Protein AF-A0A538RLX6-F1 (afdb_monomer)

Secondary structure (DSSP, 8-state):
--HHHHHHHHTTHHHHHHHHHHH-SSHHHHHHHHTPPPPSSHHHHHHHHHHHHHHHHHHHTTPPPP-------HHHHHHHHTTPPPPHHHHHHHHHHHHHHHHHHHHHHHTTTT-HHHHHHTGGGGGGGGGHHHHHHHHHHB-TTSPBPGGGSHHHHHHHHHHHHHHHHHHHHHHHHHS--

Mean predicted aligned error: 5.5 Å

pLDDT: mean 93.65, std 5.08, range [49.69, 98.31]

Sequence (181 aa):
MNLFEQTKQVLEWPRLLEVLAGHARSSMGAARCRVLELATSLHDSERRQQETTEMGQLQSSGEALPVLAFPDIRDPLDRAKKGAALEVRELRDCTMVLELLEECGRFVKRHQQDAPALASVAHPLQSVGELRSVKTALVTAIHPDGSIKESATPELQGLTHQAHALKQQMRHQVDQILHSR

Foldseek 3Di:
DDPQVVVCVVVVVQVVLQVVLVPQQEPVRSVVSNPDDDDPDPVVVVLVVLLVVLVVVVVVVPDDDQRRHADDLPVVVVCVVVVDDDALVSLLSVLRVLVSLVRLLVVCVVCCPSRVSNVVVNVVSVCSVVCVVVSVLSPQQADNVSDGDCVNDPVSVVVVVVVVVVVVVVVVVVVCVVVVD

Nearest PDB structures (foldseek):
  7vuf-assembly2_A  TM=7.640E-01  e=5.779E-05  Thermus thermophilus HB8
  7qv3-assembly1_w  TM=7.177E-01  e=2.999E-03  Bacillus subtilis subsp. subtilis str. 168
  7qv3-assembly1_v  TM=7.430E-01  e=3.350E-02  Bacillus subtilis subsp. subtilis str. 168

Radius of gyration: 25.12 Å; Cα contacts (8 Å, |Δi|>4): 138; chains: 1; bounding box: 50×44×86 Å

Structure (mmCIF, N/CA/C/O backbone):
data_AF-A0A538RLX6-F1
#
_entry.id   AF-A0A538RLX6-F1
#
loop_
_atom_site.group_PDB
_atom_site.id
_atom_site.type_symbol
_atom_site.label_atom_id
_atom_site.label_alt_id
_atom_site.label_comp_id
_atom_site.label_asym_id
_atom_site.label_entity_id
_atom_site.label_seq_id
_atom_site.pdbx_PDB_ins_code
_atom_site.Cartn_x
_atom_site.Cartn_y
_atom_site.Cartn_z
_atom_site.occupancy
_atom_site.B_iso_or_equiv
_atom_site.auth_seq_id
_atom_site.auth_comp_id
_atom_site.auth_asym_id
_atom_site.auth_atom_id
_atom_site.pdbx_PDB_model_num
ATOM 1 N N . MET A 1 1 ? 0.272 -2.025 -40.140 1.00 69.50 1 MET A N 1
ATOM 2 C CA . MET A 1 1 ? 0.880 -2.069 -38.794 1.00 69.50 1 MET A CA 1
ATOM 3 C C . MET A 1 1 ? 2.053 -1.106 -38.794 1.00 69.50 1 MET A C 1
ATOM 5 O O . MET A 1 1 ? 2.831 -1.175 -39.736 1.00 69.50 1 MET A O 1
ATOM 9 N N . ASN A 1 2 ? 2.130 -0.159 -37.856 1.00 91.31 2 ASN A N 1
ATOM 10 C CA . ASN A 1 2 ? 3.290 0.739 -37.777 1.00 91.31 2 ASN A CA 1
ATOM 11 C C . ASN A 1 2 ? 4.468 0.014 -37.086 1.00 91.31 2 ASN A C 1
ATOM 13 O O . ASN A 1 2 ? 4.278 -1.056 -36.503 1.00 91.31 2 ASN A O 1
ATOM 17 N N . LEU A 1 3 ? 5.675 0.586 -37.161 1.00 91.19 3 LEU A N 1
ATOM 18 C CA . LEU A 1 3 ? 6.881 -0.015 -36.576 1.00 91.19 3 LEU A CA 1
ATOM 19 C C . LEU A 1 3 ? 6.738 -0.255 -35.063 1.00 91.19 3 LEU A C 1
ATOM 21 O O . LEU A 1 3 ? 7.227 -1.250 -34.546 1.00 91.19 3 LEU A O 1
ATOM 25 N N . PHE A 1 4 ? 6.026 0.623 -34.358 1.00 91.50 4 PHE A N 1
ATOM 26 C CA . PHE A 1 4 ? 5.811 0.512 -32.917 1.00 91.50 4 PHE A CA 1
ATOM 27 C C . PHE A 1 4 ? 4.968 -0.718 -32.541 1.00 91.50 4 PHE A C 1
ATOM 29 O O . PHE A 1 4 ? 5.335 -1.469 -31.639 1.00 91.50 4 PHE A O 1
ATOM 36 N N . GLU A 1 5 ? 3.889 -0.980 -33.280 1.00 92.00 5 GLU A N 1
ATOM 37 C CA . GLU A 1 5 ? 3.063 -2.178 -33.105 1.00 92.00 5 GLU A CA 1
ATOM 38 C C . GLU A 1 5 ? 3.824 -3.461 -33.475 1.00 92.00 5 GLU A C 1
ATOM 40 O O . GLU A 1 5 ? 3.693 -4.475 -32.792 1.00 92.00 5 GLU A O 1
ATOM 45 N N . GLN A 1 6 ? 4.682 -3.416 -34.503 1.00 93.38 6 GLN A N 1
ATOM 46 C CA . GLN A 1 6 ? 5.580 -4.534 -34.825 1.00 93.38 6 GLN A CA 1
ATOM 47 C C . GLN A 1 6 ? 6.562 -4.811 -33.680 1.00 93.38 6 GLN A C 1
ATOM 49 O O . GLN A 1 6 ? 6.722 -5.961 -33.281 1.00 93.38 6 GLN A O 1
ATOM 54 N N . THR A 1 7 ? 7.169 -3.771 -33.103 1.00 93.62 7 THR A N 1
ATOM 55 C CA . THR A 1 7 ? 8.064 -3.902 -31.945 1.00 93.62 7 THR A CA 1
ATOM 56 C C . THR A 1 7 ? 7.344 -4.512 -30.743 1.00 93.62 7 THR A C 1
ATOM 58 O O . THR A 1 7 ? 7.865 -5.449 -30.142 1.00 93.62 7 THR A O 1
ATOM 61 N N . LYS A 1 8 ? 6.127 -4.051 -30.413 1.00 94.44 8 LYS A N 1
ATOM 62 C CA . LYS A 1 8 ? 5.316 -4.639 -29.331 1.00 94.44 8 LYS A CA 1
ATOM 63 C C . LYS A 1 8 ? 5.045 -6.128 -29.549 1.00 94.44 8 LYS A C 1
ATOM 65 O O . LYS A 1 8 ? 5.105 -6.895 -28.590 1.00 94.44 8 LYS A O 1
ATOM 70 N N . GLN A 1 9 ? 4.762 -6.537 -30.787 1.00 95.00 9 GLN A N 1
ATOM 71 C CA . GLN A 1 9 ? 4.553 -7.947 -31.121 1.00 95.00 9 GLN A CA 1
ATOM 72 C C . GLN A 1 9 ? 5.834 -8.772 -30.992 1.00 95.00 9 GLN A C 1
ATOM 74 O O . GLN A 1 9 ? 5.806 -9.823 -30.362 1.00 95.00 9 GLN A O 1
ATOM 79 N N . VAL A 1 10 ? 6.952 -8.294 -31.546 1.00 96.19 10 VAL A N 1
ATOM 80 C CA . VAL A 1 10 ? 8.243 -9.004 -31.507 1.00 96.19 10 VAL A CA 1
ATOM 81 C C . VAL A 1 10 ? 8.762 -9.161 -30.076 1.00 96.19 10 VAL A C 1
ATOM 83 O O . VAL A 1 10 ? 9.313 -10.204 -29.740 1.00 96.19 10 VAL A O 1
ATOM 86 N N . LEU A 1 11 ? 8.554 -8.159 -29.220 1.00 95.06 11 LEU A N 1
ATOM 87 C CA . LEU A 1 11 ? 8.895 -8.229 -27.795 1.00 95.06 11 LEU A CA 1
ATOM 88 C C . LEU A 1 11 ? 7.929 -9.097 -26.975 1.00 95.06 11 LEU A C 1
ATOM 90 O O . LEU A 1 11 ? 8.121 -9.224 -25.768 1.00 95.06 11 LEU A O 1
ATOM 94 N N . GLU A 1 12 ? 6.867 -9.630 -27.588 1.00 96.94 12 GLU A N 1
ATOM 95 C CA . GLU A 1 12 ? 5.745 -10.266 -26.893 1.00 96.94 12 GLU A CA 1
ATOM 96 C C . GLU A 1 12 ? 5.235 -9.401 -25.724 1.00 96.94 12 GLU A C 1
ATOM 98 O O . GLU A 1 12 ? 4.973 -9.900 -24.629 1.00 96.94 12 GLU A O 1
ATOM 103 N N . TRP A 1 13 ? 5.107 -8.084 -25.937 1.00 96.31 13 TRP A N 1
ATOM 104 C CA . TRP A 1 13 ? 4.889 -7.110 -24.861 1.00 96.31 13 TRP A CA 1
ATOM 105 C C . TRP A 1 13 ? 3.744 -7.493 -23.905 1.00 96.31 13 TRP A C 1
ATOM 107 O O . TRP A 1 13 ? 3.987 -7.520 -22.699 1.00 96.31 13 TRP A O 1
ATOM 117 N N . PRO A 1 14 ? 2.543 -7.900 -24.375 1.00 96.31 14 PRO A N 1
ATOM 118 C CA . PRO A 1 14 ? 1.473 -8.334 -23.472 1.00 96.31 14 PRO A CA 1
ATOM 119 C C . PRO A 1 14 ? 1.863 -9.519 -22.575 1.00 96.31 14 PRO A C 1
ATOM 121 O O . PRO A 1 14 ? 1.501 -9.552 -21.402 1.00 96.31 14 PRO A O 1
ATOM 124 N N . ARG A 1 15 ? 2.642 -10.477 -23.094 1.00 97.81 15 ARG A N 1
ATOM 125 C CA . ARG A 1 15 ? 3.116 -11.637 -22.326 1.00 97.81 15 ARG A CA 1
ATOM 126 C C . ARG A 1 15 ? 4.102 -11.212 -21.242 1.00 97.81 15 ARG A C 1
ATOM 128 O O . ARG A 1 15 ? 4.008 -11.696 -20.116 1.00 97.81 15 ARG A O 1
ATOM 135 N N . LEU A 1 16 ? 5.016 -10.293 -21.561 1.00 97.12 16 LEU A N 1
ATOM 136 C CA . LEU A 1 16 ? 5.944 -9.723 -20.585 1.00 97.12 16 LEU A CA 1
ATOM 137 C C . LEU A 1 16 ? 5.194 -9.020 -19.444 1.00 97.12 16 LEU A C 1
ATOM 139 O O . LEU A 1 16 ? 5.549 -9.200 -18.280 1.00 97.12 16 LEU A O 1
ATOM 143 N N . LEU A 1 17 ? 4.139 -8.260 -19.759 1.00 97.88 17 LEU A N 1
ATOM 144 C CA . LEU A 1 17 ? 3.333 -7.578 -18.744 1.00 97.88 17 LEU A CA 1
ATOM 145 C C . LEU A 1 17 ? 2.593 -8.552 -17.821 1.00 97.88 17 LEU A C 1
ATOM 147 O O . LEU A 1 17 ? 2.495 -8.277 -16.626 1.00 97.88 17 LEU A O 1
ATOM 151 N N . GLU A 1 18 ? 2.111 -9.689 -18.331 1.00 98.31 18 GLU A N 1
ATOM 152 C CA . GLU A 1 18 ? 1.506 -10.728 -17.486 1.00 98.31 18 GLU A CA 1
ATOM 153 C C . GLU A 1 18 ? 2.528 -11.375 -16.545 1.00 98.31 18 GLU A C 1
ATOM 155 O O . GLU A 1 18 ? 2.239 -11.562 -15.362 1.00 98.31 18 GLU A O 1
ATOM 160 N N . VAL A 1 19 ? 3.744 -11.654 -17.030 1.00 98.19 19 VAL A N 1
ATOM 161 C CA . VAL A 1 19 ? 4.837 -12.149 -16.174 1.00 98.19 19 VAL A CA 1
ATOM 162 C C . VAL A 1 19 ? 5.160 -11.123 -15.088 1.00 98.19 19 VAL A C 1
ATOM 164 O O . VAL A 1 19 ? 5.203 -11.468 -13.908 1.00 98.19 19 VAL A O 1
ATOM 167 N N . LEU A 1 20 ? 5.310 -9.849 -15.459 1.00 97.38 20 LEU A N 1
ATOM 168 C CA . LEU A 1 20 ? 5.567 -8.764 -14.514 1.00 97.38 20 LEU A CA 1
ATOM 169 C C . LEU A 1 20 ? 4.442 -8.630 -13.475 1.00 97.38 20 LEU A C 1
ATOM 171 O O . LEU A 1 20 ? 4.715 -8.502 -12.282 1.00 97.38 20 LEU A O 1
ATOM 175 N N . ALA A 1 21 ? 3.181 -8.705 -13.906 1.00 98.25 21 ALA A N 1
ATOM 176 C CA . ALA A 1 21 ? 2.024 -8.657 -13.019 1.00 98.25 21 ALA A CA 1
ATOM 177 C C . ALA A 1 21 ? 2.005 -9.823 -12.019 1.00 98.25 21 ALA A C 1
ATOM 179 O O . ALA A 1 21 ? 1.583 -9.632 -10.879 1.00 98.25 21 ALA A O 1
ATOM 180 N N . GLY A 1 22 ? 2.505 -11.001 -12.410 1.00 97.94 22 GLY A N 1
ATOM 181 C CA . GLY A 1 22 ? 2.676 -12.157 -11.525 1.00 97.94 22 GLY A CA 1
ATOM 182 C C . GLY A 1 22 ? 3.699 -11.948 -10.400 1.00 97.94 22 GLY A C 1
ATOM 183 O O . GLY A 1 22 ? 3.619 -12.618 -9.373 1.00 97.94 22 GLY A O 1
ATOM 184 N N . HIS A 1 23 ? 4.625 -10.997 -10.555 1.00 96.31 23 HIS A N 1
ATOM 185 C CA . HIS A 1 23 ? 5.600 -10.624 -9.523 1.00 96.31 23 HIS A CA 1
ATOM 186 C C . HIS A 1 23 ? 5.147 -9.453 -8.637 1.00 96.31 23 HIS A C 1
ATOM 188 O O . HIS A 1 23 ? 5.807 -9.142 -7.640 1.00 96.31 23 HIS A O 1
ATOM 194 N N . ALA A 1 24 ? 4.028 -8.799 -8.961 1.00 96.38 24 ALA A N 1
ATOM 195 C CA . ALA A 1 24 ? 3.495 -7.718 -8.144 1.00 96.38 24 ALA A CA 1
ATOM 196 C C . ALA A 1 24 ? 2.985 -8.234 -6.787 1.00 96.38 24 ALA A C 1
ATOM 198 O O . ALA A 1 24 ? 2.479 -9.346 -6.660 1.00 96.38 24 ALA A O 1
ATOM 199 N N . ARG A 1 25 ? 3.098 -7.398 -5.748 1.00 95.44 25 ARG A N 1
ATOM 200 C CA . ARG A 1 25 ? 2.741 -7.764 -4.363 1.00 95.44 25 ARG A CA 1
ATOM 201 C C . ARG A 1 25 ? 1.334 -7.338 -3.942 1.00 95.44 25 ARG A C 1
ATOM 203 O O . ARG A 1 25 ? 0.897 -7.712 -2.860 1.00 95.44 25 ARG A O 1
ATOM 210 N N . SER A 1 26 ? 0.614 -6.618 -4.798 1.00 95.62 26 SER A N 1
ATOM 211 C CA . SER A 1 26 ? -0.784 -6.235 -4.594 1.00 95.62 26 SER A CA 1
ATOM 212 C C . SER A 1 26 ? -1.589 -6.396 -5.882 1.00 95.62 26 SER A C 1
ATOM 214 O O . SER A 1 26 ? -1.040 -6.321 -6.985 1.00 95.62 26 SER A O 1
ATOM 216 N N . SER A 1 27 ? -2.905 -6.585 -5.753 1.00 95.38 27 SER A N 1
ATOM 217 C CA . SER A 1 27 ? -3.829 -6.638 -6.896 1.00 95.38 27 SER A CA 1
ATOM 218 C C . SER A 1 27 ? -3.779 -5.347 -7.719 1.00 95.38 27 SER A C 1
ATOM 220 O O . SER A 1 27 ? -3.754 -5.397 -8.949 1.00 95.38 27 SER A O 1
ATOM 222 N N . MET A 1 28 ? -3.676 -4.197 -7.044 1.00 95.75 28 MET A N 1
ATOM 223 C CA . MET A 1 28 ? -3.500 -2.891 -7.679 1.00 95.75 28 MET A CA 1
ATOM 224 C C . MET A 1 28 ? -2.183 -2.802 -8.460 1.00 95.75 28 MET A C 1
ATOM 226 O O . MET A 1 28 ? -2.178 -2.317 -9.591 1.00 95.75 28 MET A O 1
ATOM 230 N N . GLY A 1 29 ? -1.079 -3.302 -7.895 1.00 96.12 29 GLY A N 1
ATOM 231 C CA . GLY A 1 29 ? 0.211 -3.376 -8.583 1.00 96.12 29 GLY A CA 1
ATOM 232 C C . GLY A 1 29 ? 0.147 -4.273 -9.819 1.00 96.12 29 GLY A C 1
ATOM 233 O O . GLY A 1 29 ? 0.550 -3.853 -10.899 1.00 96.12 29 GLY A O 1
ATOM 234 N N . ALA A 1 30 ? -0.452 -5.460 -9.696 1.00 97.62 30 ALA A N 1
ATOM 235 C CA . ALA A 1 30 ? -0.624 -6.387 -10.814 1.00 97.62 30 ALA A CA 1
ATOM 236 C C . ALA A 1 30 ? -1.467 -5.769 -11.941 1.00 97.62 30 ALA A C 1
ATOM 238 O O . ALA A 1 30 ? -1.096 -5.838 -13.112 1.00 97.62 30 ALA A O 1
ATOM 239 N N . ALA A 1 31 ? -2.581 -5.114 -11.598 1.00 97.25 31 ALA A N 1
ATOM 240 C CA . ALA A 1 31 ? -3.405 -4.392 -12.564 1.00 97.25 31 ALA A CA 1
ATOM 241 C C . ALA A 1 31 ? -2.624 -3.258 -13.248 1.00 97.25 31 ALA A C 1
ATOM 243 O O . ALA A 1 31 ? -2.742 -3.084 -14.459 1.00 97.25 31 ALA A O 1
ATOM 244 N N . ARG A 1 32 ? -1.786 -2.524 -12.501 1.00 96.19 32 ARG A N 1
ATOM 245 C CA . ARG A 1 32 ? -0.931 -1.466 -13.054 1.00 96.19 32 ARG A CA 1
ATOM 246 C C . ARG A 1 32 ? 0.106 -2.016 -14.030 1.00 96.19 32 ARG A C 1
ATOM 248 O O . ARG A 1 32 ? 0.296 -1.404 -15.074 1.00 96.19 32 ARG A O 1
ATOM 255 N N . CYS A 1 33 ? 0.733 -3.153 -13.722 1.00 97.75 33 CYS A N 1
ATOM 256 C CA . CYS A 1 33 ? 1.698 -3.816 -14.603 1.00 97.75 33 CYS A CA 1
ATOM 257 C C . CYS A 1 33 ? 1.077 -4.201 -15.953 1.00 97.75 33 CYS A C 1
ATOM 259 O O . CYS A 1 33 ? 1.679 -3.937 -16.988 1.00 97.75 33 CYS A O 1
ATOM 261 N N . ARG A 1 34 ? -0.146 -4.751 -15.957 1.00 97.88 34 ARG A N 1
ATOM 262 C CA . ARG A 1 34 ? -0.837 -5.200 -17.183 1.00 97.88 34 ARG A CA 1
ATOM 263 C C . ARG A 1 34 ? -1.145 -4.095 -18.187 1.00 97.88 34 ARG A C 1
ATOM 265 O O . ARG A 1 34 ? -1.294 -4.375 -19.368 1.00 97.88 34 ARG A O 1
ATOM 272 N N . VAL A 1 35 ? -1.257 -2.855 -17.720 1.00 97.12 35 VAL A N 1
ATOM 273 C CA . VAL A 1 35 ? -1.608 -1.695 -18.555 1.00 97.12 35 VAL A CA 1
ATOM 274 C C . VAL A 1 35 ? -0.408 -0.789 -18.841 1.00 97.12 35 VAL A C 1
ATOM 276 O O . VAL A 1 35 ? -0.581 0.352 -19.265 1.00 97.12 35 VAL A O 1
ATOM 279 N N . LEU A 1 36 ? 0.818 -1.254 -18.573 1.00 95.56 36 LEU A N 1
ATOM 280 C CA . LEU A 1 36 ? 2.019 -0.498 -18.912 1.00 95.56 36 LEU A CA 1
ATOM 281 C C . LEU A 1 36 ? 2.214 -0.449 -20.428 1.00 95.56 36 LEU A C 1
ATOM 283 O O . LEU A 1 36 ? 2.365 -1.465 -21.101 1.00 95.56 36 LEU A O 1
ATOM 287 N N . GLU A 1 37 ? 2.303 0.760 -20.961 1.00 93.75 37 GLU A N 1
ATOM 288 C CA . GLU A 1 37 ? 2.643 0.970 -22.363 1.00 93.75 37 GLU A CA 1
ATOM 289 C C . GLU A 1 37 ? 4.156 0.943 -22.574 1.00 93.75 37 GLU A C 1
ATOM 291 O O . GLU A 1 37 ? 4.918 1.462 -21.747 1.00 93.75 37 GLU A O 1
ATOM 296 N N . LEU A 1 38 ? 4.586 0.385 -23.709 1.00 93.81 38 LEU A N 1
ATOM 297 C CA . LEU A 1 38 ? 5.963 0.514 -24.179 1.00 93.81 38 LEU A CA 1
ATOM 298 C C . LEU A 1 38 ? 6.307 2.009 -24.282 1.00 93.81 38 LEU A C 1
ATOM 300 O O . LEU A 1 38 ? 5.504 2.802 -24.772 1.00 93.81 38 LEU A O 1
ATOM 304 N N . ALA A 1 39 ? 7.475 2.409 -23.781 1.00 94.00 39 ALA A N 1
ATOM 305 C CA . ALA A 1 39 ? 7.881 3.809 -23.809 1.00 94.00 39 ALA A CA 1
ATOM 306 C C . ALA A 1 39 ? 7.998 4.318 -25.257 1.00 94.00 39 ALA A C 1
ATOM 308 O O . ALA A 1 39 ? 8.524 3.633 -26.133 1.00 94.00 39 ALA A O 1
ATOM 309 N N . THR A 1 40 ? 7.498 5.528 -25.507 1.00 92.50 40 THR A N 1
ATOM 310 C CA . THR A 1 40 ? 7.467 6.148 -26.843 1.00 92.50 40 THR A CA 1
ATOM 311 C C . THR A 1 40 ? 8.631 7.110 -27.080 1.00 92.50 40 THR A C 1
ATOM 313 O O . THR A 1 40 ? 8.738 7.691 -28.157 1.00 92.50 40 THR A O 1
ATOM 316 N N . SER A 1 41 ? 9.494 7.303 -26.081 1.00 95.06 41 SER A N 1
ATOM 317 C CA . SER A 1 41 ? 10.676 8.157 -26.152 1.00 95.06 41 SER A CA 1
ATOM 318 C C . SER A 1 41 ? 11.863 7.501 -25.442 1.00 95.06 41 SER A C 1
ATOM 320 O O . SER A 1 41 ? 11.693 6.689 -24.525 1.00 95.06 41 SER A O 1
ATOM 322 N N . LEU A 1 42 ? 13.078 7.864 -25.863 1.00 95.50 42 LEU A N 1
ATOM 323 C CA . LEU A 1 42 ? 14.304 7.444 -25.181 1.00 95.50 42 LEU A CA 1
ATOM 324 C C . LEU A 1 42 ? 14.309 7.942 -23.732 1.00 95.50 42 LEU A C 1
ATOM 326 O O . LEU A 1 42 ? 14.540 7.156 -22.823 1.00 95.50 42 LEU A O 1
ATOM 330 N N . HIS A 1 43 ? 13.932 9.205 -23.522 1.00 96.38 43 HIS A N 1
ATOM 331 C CA . HIS A 1 43 ? 13.874 9.818 -22.199 1.00 96.38 43 HIS A CA 1
ATOM 332 C C . HIS A 1 43 ? 12.958 9.054 -21.227 1.00 96.38 43 HIS A C 1
ATOM 334 O O . HIS A 1 43 ? 13.348 8.771 -20.096 1.00 96.38 43 HIS A O 1
ATOM 340 N N . ASP A 1 44 ? 11.757 8.651 -21.664 1.00 94.88 44 ASP A N 1
ATOM 341 C CA . ASP A 1 44 ? 10.861 7.832 -20.836 1.00 94.88 44 ASP A CA 1
ATOM 342 C C . ASP A 1 44 ? 11.439 6.447 -20.540 1.00 94.88 44 ASP A C 1
ATOM 344 O O . ASP A 1 44 ? 11.209 5.902 -19.459 1.00 94.88 44 ASP A O 1
ATOM 348 N N . SER A 1 45 ? 12.163 5.870 -21.502 1.00 95.25 45 SER A N 1
ATOM 349 C CA . SER A 1 45 ? 12.802 4.561 -21.349 1.00 95.25 45 SER A CA 1
ATOM 350 C C . SER A 1 45 ? 13.924 4.623 -20.314 1.00 95.25 45 SER A C 1
ATOM 352 O O . SER A 1 45 ? 13.931 3.825 -19.380 1.00 95.25 45 SER A O 1
ATOM 354 N N . GLU A 1 46 ? 14.816 5.607 -20.435 1.00 97.25 46 GLU A N 1
ATOM 355 C CA . GLU A 1 46 ? 15.922 5.854 -19.505 1.00 97.25 46 GLU A CA 1
ATOM 356 C C . GLU A 1 46 ? 15.406 6.146 -18.096 1.00 97.25 46 GLU A C 1
ATOM 358 O O . GLU A 1 46 ? 15.886 5.555 -17.132 1.00 97.25 46 GLU A O 1
ATOM 363 N N . ARG A 1 47 ? 14.365 6.979 -17.961 1.00 95.62 47 ARG A N 1
ATOM 364 C CA . ARG A 1 47 ? 13.759 7.278 -16.657 1.00 95.62 47 ARG A CA 1
ATOM 365 C C . ARG A 1 47 ? 13.212 6.019 -15.975 1.00 95.62 47 ARG A C 1
ATOM 367 O O . ARG A 1 47 ? 13.540 5.763 -14.820 1.00 95.62 47 ARG A O 1
ATOM 374 N N . ARG A 1 48 ? 12.413 5.205 -16.678 1.00 95.19 48 ARG A N 1
ATOM 375 C CA . ARG A 1 48 ? 11.857 3.952 -16.121 1.00 95.19 48 ARG A CA 1
ATOM 376 C C . ARG A 1 48 ? 12.950 2.925 -15.809 1.00 95.19 48 ARG A C 1
ATOM 378 O O . ARG A 1 48 ? 12.850 2.187 -14.826 1.00 95.19 48 ARG A O 1
ATOM 385 N N . GLN A 1 49 ? 13.993 2.866 -16.638 1.00 96.50 49 GLN A N 1
A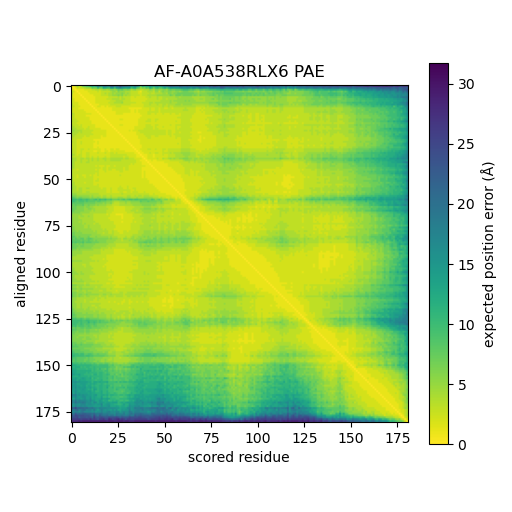TOM 386 C CA . GLN A 1 49 ? 15.157 2.017 -16.396 1.00 96.50 49 GLN A CA 1
ATOM 387 C C . GLN A 1 49 ? 15.908 2.461 -15.138 1.00 96.50 49 GLN A C 1
ATOM 389 O O . GLN A 1 49 ? 16.274 1.609 -14.330 1.00 96.50 49 GLN A O 1
ATOM 394 N N . GLN A 1 50 ? 16.094 3.767 -14.943 1.00 98.00 50 GLN A N 1
ATOM 395 C CA . GLN A 1 50 ? 16.746 4.325 -13.763 1.00 98.00 50 GLN A CA 1
ATOM 396 C C . GLN A 1 50 ? 15.949 4.017 -12.488 1.00 98.00 50 GLN A C 1
ATOM 398 O O . GLN A 1 50 ? 16.518 3.485 -11.541 1.00 98.00 50 GLN A O 1
ATOM 403 N N . GLU A 1 51 ? 14.628 4.229 -12.494 1.00 96.38 51 GLU A N 1
ATOM 404 C CA . GLU A 1 51 ? 13.730 3.860 -11.382 1.00 96.38 51 GLU A CA 1
ATOM 405 C C . GLU A 1 51 ? 13.868 2.373 -11.005 1.00 96.38 51 GLU A C 1
ATOM 407 O O . GLU A 1 51 ? 13.968 2.016 -9.830 1.00 96.38 51 GLU A O 1
ATOM 412 N N . THR A 1 52 ? 13.918 1.496 -12.012 1.00 95.81 52 THR A N 1
ATOM 413 C CA . THR A 1 52 ? 14.082 0.047 -11.815 1.00 95.81 52 THR A CA 1
ATOM 414 C C . THR A 1 52 ? 15.472 -0.299 -11.277 1.00 95.81 52 THR A C 1
ATOM 416 O O . THR A 1 52 ? 15.603 -1.141 -10.389 1.00 95.81 52 THR A O 1
ATOM 419 N N . THR A 1 53 ? 16.509 0.359 -11.797 1.00 97.62 53 THR A N 1
ATOM 420 C CA . THR A 1 53 ? 17.906 0.147 -11.398 1.00 97.62 53 THR A CA 1
ATOM 421 C C . THR A 1 53 ? 18.122 0.538 -9.941 1.00 97.62 53 THR A C 1
ATOM 423 O O . THR A 1 53 ? 18.674 -0.251 -9.177 1.00 97.62 53 THR A O 1
ATOM 426 N N . GLU A 1 54 ? 17.629 1.707 -9.535 1.00 97.12 54 GLU A N 1
ATOM 427 C CA . GLU A 1 54 ? 17.704 2.179 -8.150 1.00 97.12 54 GLU A CA 1
ATOM 428 C C . GLU A 1 54 ? 16.966 1.235 -7.196 1.00 97.12 54 GLU A C 1
ATOM 430 O O . GLU A 1 54 ? 17.515 0.830 -6.172 1.00 97.12 54 GLU A O 1
ATOM 435 N N . MET A 1 55 ? 15.753 0.795 -7.553 1.00 94.94 55 MET A N 1
ATOM 436 C CA . MET A 1 55 ? 15.016 -0.169 -6.732 1.00 94.94 55 MET A CA 1
ATOM 437 C C . MET A 1 55 ? 15.766 -1.507 -6.597 1.00 94.94 55 MET A C 1
ATOM 439 O O . MET A 1 55 ? 15.797 -2.094 -5.513 1.00 94.94 55 MET A O 1
ATOM 443 N N . GLY A 1 56 ? 16.408 -1.978 -7.671 1.00 95.12 56 GLY A N 1
ATOM 444 C CA . GLY A 1 56 ? 17.240 -3.184 -7.654 1.00 95.12 56 GLY A CA 1
ATOM 445 C C . GLY A 1 56 ? 18.488 -3.048 -6.775 1.00 95.12 56 GLY A C 1
ATOM 446 O O . GLY A 1 56 ? 18.849 -3.990 -6.065 1.00 95.12 56 GLY A O 1
ATOM 447 N N . GLN A 1 57 ? 19.121 -1.871 -6.762 1.00 95.25 57 GLN A N 1
ATOM 448 C CA . GLN A 1 57 ? 20.246 -1.565 -5.872 1.00 95.25 57 GLN A CA 1
ATOM 449 C C . GLN A 1 57 ? 19.810 -1.573 -4.404 1.00 95.25 57 GLN A C 1
ATOM 451 O O . GLN A 1 57 ? 20.440 -2.245 -3.586 1.00 95.25 57 GLN A O 1
ATOM 456 N N . LEU A 1 58 ? 18.690 -0.917 -4.079 1.00 94.12 58 LEU A N 1
ATOM 457 C CA . LEU A 1 58 ? 18.135 -0.923 -2.723 1.00 94.12 58 LEU A CA 1
ATOM 458 C C . LEU A 1 58 ? 17.767 -2.337 -2.267 1.00 94.12 58 LEU A C 1
ATOM 460 O O . LEU A 1 58 ? 18.087 -2.716 -1.144 1.00 94.12 58 LEU A O 1
ATOM 464 N N . GLN A 1 59 ? 17.169 -3.153 -3.137 1.00 92.50 59 GLN A N 1
ATOM 465 C CA . GLN A 1 59 ? 16.874 -4.553 -2.825 1.00 92.50 59 GLN A CA 1
ATOM 466 C C . GLN A 1 59 ? 18.149 -5.378 -2.576 1.00 92.50 59 GLN A C 1
ATOM 468 O O . GLN A 1 59 ? 18.165 -6.246 -1.705 1.00 92.50 59 GLN A O 1
ATOM 473 N N . SER A 1 60 ? 19.221 -5.098 -3.319 1.00 94.25 60 SER A N 1
ATOM 474 C CA . SER A 1 60 ? 20.504 -5.804 -3.199 1.00 94.25 60 SER A CA 1
ATOM 475 C C . SER A 1 60 ? 21.337 -5.355 -1.992 1.00 94.25 60 SER A C 1
ATOM 477 O O . SER A 1 60 ? 22.272 -6.054 -1.610 1.00 94.25 60 SER A O 1
ATOM 479 N N . SER A 1 61 ? 20.997 -4.221 -1.369 1.00 91.56 61 SER A N 1
ATOM 480 C CA . SER A 1 61 ? 21.686 -3.696 -0.178 1.00 91.56 61 SER A CA 1
ATOM 481 C C . SER A 1 61 ? 21.536 -4.582 1.069 1.00 91.56 61 SER A C 1
ATOM 483 O O . SER A 1 61 ? 22.302 -4.443 2.021 1.00 91.56 61 SER A O 1
ATOM 485 N N . GLY A 1 62 ? 20.549 -5.486 1.077 1.00 88.50 62 GLY A N 1
ATOM 486 C CA . GLY A 1 62 ? 20.200 -6.314 2.231 1.00 88.50 62 GLY A CA 1
ATOM 487 C C . GLY A 1 62 ? 19.299 -5.620 3.259 1.00 88.50 62 GLY A C 1
ATOM 488 O O . GLY A 1 62 ? 18.898 -6.259 4.233 1.00 88.50 62 GLY A O 1
ATOM 489 N N . GLU A 1 63 ? 18.942 -4.346 3.059 1.00 90.69 63 GLU A N 1
ATOM 490 C CA . GLU A 1 63 ? 17.940 -3.678 3.890 1.00 90.69 63 GLU A CA 1
ATOM 491 C C . GLU A 1 63 ? 16.545 -4.288 3.675 1.00 90.69 63 GLU A C 1
ATOM 493 O O . GLU A 1 63 ? 16.133 -4.600 2.556 1.00 90.69 63 GLU A O 1
ATOM 498 N N . ALA A 1 64 ? 15.790 -4.436 4.765 1.00 91.12 64 ALA A N 1
ATOM 499 C CA . ALA A 1 64 ? 14.409 -4.889 4.698 1.00 91.12 64 ALA A CA 1
ATOM 500 C C . ALA A 1 64 ? 13.527 -3.854 3.978 1.00 91.12 64 ALA A C 1
ATOM 502 O O . ALA A 1 64 ? 13.377 -2.717 4.427 1.00 91.12 64 ALA A O 1
ATOM 503 N N . LEU A 1 65 ? 12.913 -4.277 2.873 1.00 92.06 65 LEU A N 1
ATOM 504 C CA . LEU A 1 65 ? 11.925 -3.481 2.151 1.00 92.06 65 LEU A CA 1
ATOM 505 C C . LEU A 1 65 ? 10.567 -3.503 2.873 1.00 92.06 65 LEU A C 1
ATOM 507 O O . LEU A 1 65 ? 10.200 -4.547 3.426 1.00 92.06 65 LEU A O 1
ATOM 511 N N . PRO A 1 66 ? 9.778 -2.411 2.796 1.00 93.25 66 PRO A N 1
ATOM 512 C CA . PRO A 1 66 ? 8.389 -2.414 3.241 1.00 93.25 66 PRO A CA 1
ATOM 513 C C . PRO A 1 66 ? 7.594 -3.553 2.597 1.00 93.25 66 PRO A C 1
ATOM 515 O O . PRO A 1 66 ? 7.789 -3.886 1.422 1.00 93.25 66 PRO A O 1
ATOM 518 N N . VAL A 1 67 ? 6.658 -4.143 3.340 1.00 92.81 67 VAL A N 1
ATOM 519 C CA . VAL A 1 67 ? 5.802 -5.205 2.800 1.00 92.81 67 VAL A CA 1
ATOM 520 C C . VAL A 1 67 ? 4.764 -4.586 1.868 1.00 92.81 67 VAL A C 1
ATOM 522 O O . VAL A 1 67 ? 3.740 -4.075 2.296 1.00 92.81 67 VAL A O 1
ATOM 525 N N . LEU A 1 68 ? 5.000 -4.679 0.560 1.00 92.62 68 LEU A N 1
ATOM 526 C CA . LEU A 1 68 ? 4.161 -4.054 -0.474 1.00 92.62 68 LEU A CA 1
ATOM 527 C C . LEU A 1 68 ? 2.823 -4.777 -0.747 1.00 92.62 68 LEU A C 1
ATOM 529 O O . LEU A 1 68 ? 2.228 -4.598 -1.810 1.00 92.62 68 LEU A O 1
ATOM 533 N N . ALA A 1 69 ? 2.361 -5.617 0.180 1.00 93.88 69 ALA A N 1
ATOM 534 C CA . ALA A 1 69 ? 1.058 -6.266 0.100 1.00 93.88 69 ALA A CA 1
ATOM 535 C C . ALA A 1 69 ? 0.024 -5.436 0.861 1.00 93.88 69 ALA A C 1
ATOM 537 O O . ALA A 1 69 ? 0.184 -5.176 2.049 1.00 93.88 69 ALA A O 1
ATOM 538 N N . PHE A 1 70 ? -1.038 -5.027 0.172 1.00 95.56 70 PHE A N 1
ATOM 539 C CA . PHE A 1 70 ? -2.088 -4.187 0.738 1.00 95.56 70 PHE A CA 1
ATOM 540 C C . PHE A 1 70 ? -3.439 -4.457 0.059 1.00 95.56 70 PHE A C 1
ATOM 542 O O . PHE A 1 70 ? -3.458 -4.877 -1.106 1.00 95.56 70 PHE A O 1
ATOM 549 N N . PRO A 1 71 ? -4.560 -4.243 0.772 1.00 95.75 71 PRO A N 1
ATOM 550 C CA . PRO A 1 71 ? -5.898 -4.397 0.211 1.00 95.75 71 PRO A CA 1
ATOM 551 C C . PRO A 1 71 ? -6.207 -3.303 -0.820 1.00 95.75 71 PRO A C 1
ATOM 553 O O . PRO A 1 71 ? -5.759 -2.164 -0.695 1.00 95.75 71 PRO A O 1
ATOM 556 N N . ASP A 1 72 ? -7.005 -3.642 -1.833 1.00 96.19 72 ASP A N 1
ATOM 557 C CA . ASP A 1 72 ? -7.546 -2.647 -2.762 1.00 96.19 72 ASP A CA 1
ATOM 558 C C . ASP A 1 72 ? -8.745 -1.948 -2.116 1.00 96.19 72 ASP A C 1
ATOM 560 O O . ASP A 1 72 ? -9.797 -2.553 -1.920 1.00 96.19 72 ASP A O 1
ATOM 564 N N . ILE A 1 73 ? -8.567 -0.675 -1.772 1.00 96.38 73 ILE A N 1
ATOM 565 C CA . ILE A 1 73 ? -9.579 0.134 -1.082 1.00 96.38 73 ILE A CA 1
ATOM 566 C C . ILE A 1 73 ? -10.308 1.110 -2.017 1.00 96.38 73 ILE A C 1
ATOM 568 O O . ILE A 1 73 ? -11.059 1.958 -1.539 1.00 96.38 73 ILE A O 1
ATOM 572 N N . ARG A 1 74 ? -10.110 1.027 -3.342 1.00 96.19 74 ARG A N 1
ATOM 573 C CA . ARG A 1 74 ? -10.708 1.985 -4.293 1.00 96.19 74 ARG A CA 1
ATOM 574 C C . ARG A 1 74 ? -12.232 1.960 -4.266 1.00 96.19 74 ARG A C 1
ATOM 576 O O . ARG A 1 74 ? -12.841 3.015 -4.121 1.00 96.19 74 ARG A O 1
ATOM 583 N N . ASP A 1 75 ? -12.828 0.773 -4.329 1.00 96.06 75 ASP A N 1
ATOM 584 C CA . ASP A 1 75 ? -14.285 0.614 -4.309 1.00 96.06 75 ASP A CA 1
ATOM 585 C C . ASP A 1 75 ? -14.905 1.163 -3.007 1.00 96.06 75 ASP A C 1
ATOM 587 O O . ASP A 1 75 ? -15.811 1.999 -3.096 1.00 96.06 75 ASP A O 1
ATOM 591 N N . PRO A 1 76 ? -14.415 0.799 -1.799 1.00 96.38 76 PRO A N 1
ATOM 592 C CA . PRO A 1 76 ? -14.833 1.442 -0.556 1.00 96.38 76 PRO A CA 1
ATOM 593 C C . PRO A 1 76 ? -14.735 2.973 -0.604 1.00 96.38 76 PRO A C 1
ATOM 595 O O . PRO A 1 76 ? -15.713 3.663 -0.311 1.00 96.38 76 PRO A O 1
ATOM 598 N N . LEU A 1 77 ? -13.590 3.524 -1.023 1.00 96.31 77 LEU A N 1
ATOM 599 C CA . LEU A 1 77 ? -13.381 4.974 -1.072 1.00 96.31 77 LEU A CA 1
ATOM 600 C C . LEU A 1 77 ? -14.328 5.678 -2.056 1.00 96.31 77 LEU A C 1
ATOM 602 O O . LEU A 1 77 ? -14.845 6.752 -1.745 1.00 96.31 77 LEU A O 1
ATOM 606 N N . ASP A 1 78 ? -14.616 5.071 -3.207 1.00 97.44 78 ASP A N 1
ATOM 607 C CA . ASP A 1 78 ? -15.559 5.612 -4.188 1.00 97.44 78 ASP A CA 1
ATOM 608 C C . ASP A 1 78 ? -17.000 5.626 -3.667 1.00 97.44 78 ASP A C 1
ATOM 610 O O . ASP A 1 78 ? -17.759 6.559 -3.961 1.00 97.44 78 ASP A O 1
ATOM 614 N N . ARG A 1 79 ? -17.395 4.624 -2.871 1.00 97.19 79 ARG A N 1
ATOM 615 C CA . ARG A 1 79 ? -18.687 4.631 -2.165 1.00 97.19 79 ARG A CA 1
ATOM 616 C C . ARG A 1 79 ? -18.705 5.704 -1.077 1.00 97.19 79 ARG A C 1
ATOM 618 O O . ARG A 1 79 ? -19.665 6.472 -1.005 1.00 97.19 79 ARG A O 1
ATOM 625 N N . ALA A 1 80 ? -17.642 5.804 -0.279 1.00 96.81 80 ALA A N 1
ATOM 626 C CA . ALA A 1 80 ? -17.524 6.793 0.792 1.00 96.81 80 ALA A CA 1
ATOM 627 C C . ALA A 1 80 ? -17.594 8.231 0.267 1.00 96.81 80 ALA A C 1
ATOM 629 O O . ALA A 1 80 ? -18.296 9.071 0.828 1.00 96.81 80 ALA A O 1
ATOM 630 N N . LYS A 1 81 ? -16.965 8.503 -0.883 1.00 97.00 81 LYS A N 1
ATOM 631 C CA . LYS A 1 81 ? -17.054 9.792 -1.582 1.00 97.00 81 LYS A CA 1
ATOM 632 C C . LYS A 1 81 ? -18.494 10.183 -1.944 1.00 97.00 81 LYS A C 1
ATOM 634 O O . LYS A 1 81 ? -18.799 11.368 -2.038 1.00 97.00 81 LYS A O 1
ATOM 639 N N . LYS A 1 82 ? -19.382 9.203 -2.138 1.00 97.44 82 LYS A N 1
ATOM 640 C CA . LYS A 1 82 ? -20.816 9.397 -2.422 1.00 97.44 82 LYS A CA 1
ATOM 641 C C . LYS A 1 82 ? -21.676 9.434 -1.149 1.00 97.44 82 LYS A C 1
ATOM 643 O O . LYS A 1 82 ? -22.898 9.445 -1.251 1.00 97.44 82 LYS A O 1
ATOM 648 N N . GLY A 1 83 ? -21.055 9.451 0.033 1.00 96.38 83 GLY A N 1
ATOM 649 C CA . GLY A 1 83 ? -21.726 9.519 1.332 1.00 96.38 83 GLY A CA 1
ATOM 650 C C . GLY A 1 83 ? -22.065 8.163 1.955 1.00 96.38 83 GLY A C 1
ATOM 651 O O . GLY A 1 83 ? -22.741 8.132 2.980 1.00 96.38 83 GLY A O 1
ATOM 652 N N . ALA A 1 84 ? -21.621 7.043 1.372 1.00 96.75 84 ALA A N 1
ATOM 653 C CA . ALA A 1 84 ? -21.813 5.738 1.998 1.00 96.75 84 ALA A CA 1
ATOM 654 C C . ALA A 1 84 ? -20.917 5.584 3.237 1.00 96.75 84 ALA A C 1
ATOM 656 O O . ALA A 1 84 ? -19.750 5.976 3.225 1.00 96.75 84 ALA A O 1
ATOM 657 N N . ALA A 1 85 ? -21.441 4.959 4.291 1.00 95.50 85 ALA A N 1
ATOM 658 C CA . ALA A 1 85 ? -20.619 4.549 5.421 1.00 95.50 85 ALA A CA 1
ATOM 659 C C . ALA A 1 85 ? -19.727 3.359 5.030 1.00 95.50 85 ALA A C 1
ATOM 661 O O . ALA A 1 85 ? -20.157 2.460 4.300 1.00 95.50 85 ALA A O 1
ATOM 662 N N . LEU A 1 86 ? -18.496 3.364 5.539 1.00 96.44 86 LEU A N 1
ATOM 663 C CA . LEU A 1 86 ? -17.576 2.238 5.430 1.00 96.44 86 LEU A CA 1
ATOM 664 C C . LEU A 1 86 ? -17.806 1.259 6.579 1.00 96.44 86 LEU A C 1
ATOM 666 O O . LEU A 1 86 ? -17.982 1.662 7.730 1.00 96.44 86 LEU A O 1
ATOM 670 N N . GLU A 1 87 ? -17.769 -0.028 6.267 1.00 95.56 87 GLU A N 1
ATOM 671 C CA . GLU A 1 87 ? -17.771 -1.086 7.264 1.00 95.56 87 GLU A CA 1
ATOM 672 C C . GLU A 1 87 ? -16.441 -1.121 8.028 1.00 95.56 87 GLU A C 1
ATOM 674 O O . GLU A 1 87 ? -15.395 -0.687 7.543 1.00 95.56 87 GLU A O 1
ATOM 679 N N . VAL A 1 88 ? -16.448 -1.708 9.227 1.00 95.38 88 VAL A N 1
ATOM 680 C CA . VAL A 1 88 ? -15.261 -1.766 10.102 1.00 95.38 88 VAL A CA 1
ATOM 681 C C . VAL A 1 88 ? -14.069 -2.439 9.413 1.00 95.38 88 VAL A C 1
ATOM 683 O O . VAL A 1 88 ? -12.930 -2.007 9.576 1.00 95.38 88 VAL A O 1
ATOM 686 N N . ARG A 1 89 ? -14.320 -3.473 8.601 1.00 95.94 89 ARG A N 1
ATOM 687 C CA . ARG A 1 89 ? -13.267 -4.158 7.838 1.00 95.94 89 ARG A CA 1
ATOM 688 C C . ARG A 1 89 ? -12.669 -3.269 6.749 1.00 95.94 89 ARG A C 1
ATOM 690 O O . ARG A 1 89 ? -11.455 -3.264 6.597 1.00 95.94 89 ARG A O 1
ATOM 697 N N . GLU A 1 90 ? -13.489 -2.480 6.059 1.00 96.88 90 GLU A N 1
ATOM 698 C CA . GLU A 1 90 ? -13.017 -1.515 5.057 1.00 96.88 90 GLU A CA 1
ATOM 699 C C . GLU A 1 90 ? -12.201 -0.394 5.721 1.00 96.88 90 GLU A C 1
ATOM 701 O O . GLU A 1 90 ? -11.162 0.015 5.211 1.00 96.88 90 GLU A O 1
ATOM 706 N N . LEU A 1 91 ? -12.621 0.063 6.904 1.00 96.94 91 LEU A N 1
ATOM 707 C CA . LEU A 1 91 ? -11.876 1.040 7.701 1.00 96.94 91 LEU A CA 1
ATOM 708 C C . LEU A 1 91 ? -10.530 0.490 8.198 1.00 96.94 91 LEU A C 1
ATOM 710 O O . LEU A 1 91 ? -9.524 1.197 8.151 1.00 96.94 91 LEU A O 1
ATOM 714 N N . ARG A 1 92 ? -10.482 -0.775 8.633 1.00 96.81 92 ARG A N 1
ATOM 715 C CA . ARG A 1 92 ? -9.224 -1.473 8.947 1.00 96.81 92 ARG A CA 1
ATOM 716 C C . ARG A 1 92 ? -8.315 -1.538 7.717 1.00 96.81 92 ARG A C 1
ATOM 718 O O . ARG A 1 92 ? -7.123 -1.270 7.835 1.00 96.81 92 ARG A O 1
ATOM 725 N N . ASP A 1 93 ? -8.861 -1.861 6.550 1.00 96.94 93 ASP A N 1
ATOM 726 C CA . ASP A 1 93 ? -8.090 -1.941 5.305 1.00 96.94 93 ASP A CA 1
ATOM 727 C C . ASP A 1 93 ? -7.497 -0.577 4.921 1.00 96.94 93 ASP A C 1
ATOM 729 O O . ASP A 1 93 ? -6.327 -0.495 4.540 1.00 96.94 93 ASP A O 1
ATOM 733 N N . CYS A 1 94 ? -8.243 0.512 5.132 1.00 96.50 94 CYS A N 1
ATOM 734 C CA . CYS A 1 94 ? -7.717 1.873 5.020 1.00 96.50 94 CYS A CA 1
ATOM 735 C C . CYS A 1 94 ? -6.541 2.124 5.978 1.00 96.50 94 CYS A C 1
ATOM 737 O O . CYS A 1 94 ? -5.551 2.732 5.570 1.00 96.50 94 CYS A O 1
ATOM 739 N N . THR A 1 95 ? -6.604 1.642 7.224 1.00 95.94 95 THR A N 1
ATOM 740 C CA . THR A 1 95 ? -5.480 1.738 8.174 1.00 95.94 95 THR A CA 1
ATOM 741 C C . THR A 1 95 ? -4.233 1.042 7.641 1.00 95.94 95 THR A C 1
ATOM 743 O O . THR A 1 95 ? -3.168 1.655 7.632 1.00 95.94 95 THR A O 1
ATOM 746 N N . MET A 1 96 ? -4.365 -0.191 7.139 1.00 95.62 96 MET A N 1
ATOM 747 C CA . MET A 1 96 ? -3.238 -0.948 6.577 1.00 95.62 96 MET A CA 1
ATOM 748 C C . MET A 1 96 ? -2.573 -0.194 5.418 1.00 95.62 96 MET A C 1
ATOM 750 O O . MET A 1 96 ? -1.348 -0.116 5.338 1.00 95.62 96 MET A O 1
ATOM 754 N N . VAL A 1 97 ? -3.377 0.407 4.534 1.00 96.12 97 VAL A N 1
ATOM 755 C CA . VAL A 1 97 ? -2.867 1.219 3.421 1.00 96.12 97 VAL A CA 1
ATOM 756 C C . VAL A 1 97 ? -2.164 2.479 3.934 1.00 96.12 97 VAL A C 1
ATOM 758 O O . VAL A 1 97 ? -1.062 2.779 3.485 1.00 96.12 97 VAL A O 1
ATOM 761 N N . LEU A 1 98 ? -2.742 3.202 4.899 1.00 95.56 98 LEU A N 1
ATOM 762 C CA . LEU A 1 98 ? -2.128 4.405 5.480 1.00 95.56 98 LEU A CA 1
ATOM 763 C C . LEU A 1 98 ? -0.792 4.108 6.176 1.00 95.56 98 LEU A C 1
ATOM 765 O O . LEU A 1 98 ? 0.154 4.888 6.053 1.00 95.56 98 LEU A O 1
ATOM 769 N N . GLU A 1 99 ? -0.698 2.989 6.893 1.00 94.44 99 GLU A N 1
ATOM 770 C CA . GLU A 1 99 ? 0.543 2.538 7.528 1.00 94.44 99 GLU A CA 1
ATOM 771 C C . GLU A 1 99 ? 1.626 2.227 6.492 1.00 94.44 99 GLU A C 1
ATOM 773 O O . GLU A 1 99 ? 2.746 2.732 6.619 1.00 94.44 99 GLU A O 1
ATOM 778 N N . LEU A 1 100 ? 1.277 1.486 5.436 1.00 95.19 100 LEU A N 1
ATOM 779 C CA . LEU A 1 100 ? 2.199 1.176 4.346 1.00 95.19 100 LEU A CA 1
ATOM 780 C C . LEU A 1 100 ? 2.674 2.442 3.624 1.00 95.19 100 LEU A C 1
ATOM 782 O O . LEU A 1 100 ? 3.861 2.583 3.341 1.00 95.19 100 LEU A O 1
ATOM 786 N N . LEU A 1 101 ? 1.777 3.392 3.354 1.00 94.38 101 LEU A N 1
ATOM 787 C CA . LEU A 1 101 ? 2.134 4.657 2.712 1.00 94.38 101 LEU A CA 1
ATOM 788 C C . LEU A 1 101 ? 3.161 5.448 3.546 1.00 94.38 101 LEU A C 1
ATOM 790 O O . LEU A 1 101 ? 4.135 5.964 2.994 1.00 94.38 101 LEU A O 1
ATOM 794 N N . GLU A 1 102 ? 2.991 5.509 4.872 1.00 93.25 102 GLU A N 1
ATOM 795 C CA . GLU A 1 102 ? 3.975 6.131 5.769 1.00 93.25 102 GLU A CA 1
ATOM 796 C C . GLU A 1 102 ? 5.299 5.353 5.831 1.00 93.25 102 GLU A C 1
ATOM 798 O O . GLU A 1 102 ? 6.369 5.957 5.953 1.00 93.25 102 GLU A O 1
ATOM 803 N N . GLU A 1 103 ? 5.256 4.022 5.785 1.00 93.75 103 GLU A N 1
ATOM 804 C CA . GLU A 1 103 ? 6.450 3.178 5.751 1.00 93.75 103 GLU A CA 1
ATOM 805 C C . GLU A 1 103 ? 7.246 3.385 4.457 1.00 93.75 1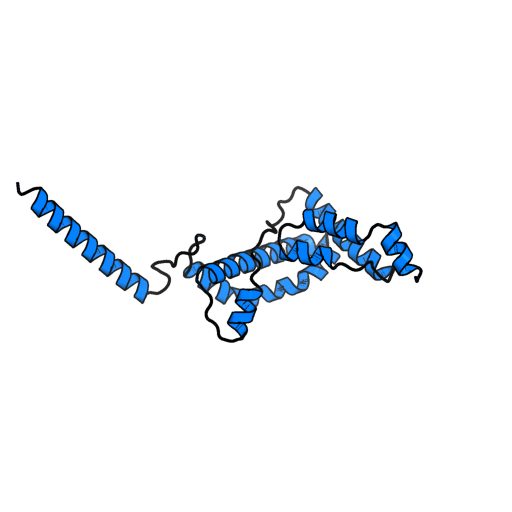03 GLU A C 1
ATOM 807 O O . GLU A 1 103 ? 8.431 3.719 4.521 1.00 93.75 103 GLU A O 1
ATOM 812 N N . CYS A 1 104 ? 6.590 3.298 3.297 1.00 94.56 104 CYS A N 1
ATOM 813 C CA . CYS A 1 104 ? 7.188 3.569 1.992 1.00 94.56 104 CYS A CA 1
ATOM 814 C C . CYS A 1 104 ? 7.735 4.998 1.902 1.00 94.56 104 CYS A C 1
ATOM 816 O O . CYS A 1 104 ? 8.866 5.194 1.461 1.00 94.56 104 CYS A O 1
ATOM 818 N N . GLY A 1 105 ? 6.980 5.996 2.372 1.00 93.50 105 GLY A N 1
ATOM 819 C CA . GLY A 1 105 ? 7.427 7.388 2.383 1.00 93.50 105 GLY A CA 1
ATOM 820 C C . GLY A 1 105 ? 8.691 7.595 3.224 1.00 93.50 105 GLY A C 1
ATOM 821 O O . GLY A 1 105 ? 9.619 8.279 2.792 1.00 93.50 105 GLY A O 1
ATOM 822 N N . ARG A 1 106 ? 8.776 6.966 4.407 1.00 92.56 106 ARG A N 1
ATOM 823 C CA . ARG A 1 106 ? 9.989 6.998 5.245 1.00 92.56 106 ARG A CA 1
ATOM 824 C C . ARG A 1 106 ? 11.157 6.264 4.598 1.00 92.56 106 ARG A C 1
ATOM 826 O O . ARG A 1 106 ? 12.270 6.783 4.635 1.00 92.56 106 ARG A O 1
ATOM 833 N N . PHE A 1 107 ? 10.905 5.086 4.030 1.00 94.31 107 PHE A N 1
ATOM 834 C CA . PHE A 1 107 ? 11.920 4.275 3.366 1.00 94.31 107 PHE A CA 1
ATOM 835 C C . PHE A 1 107 ? 12.574 5.054 2.224 1.00 94.31 107 PHE A C 1
ATOM 837 O O . PHE A 1 107 ? 13.784 5.257 2.226 1.00 94.31 107 PHE A O 1
ATOM 844 N N . VAL A 1 108 ? 11.771 5.589 1.304 1.00 92.75 108 VAL A N 1
ATOM 845 C CA . VAL A 1 108 ? 12.296 6.311 0.142 1.00 92.75 108 VAL A CA 1
ATOM 846 C C . VAL A 1 108 ? 12.953 7.635 0.541 1.00 92.75 108 VAL A C 1
ATOM 848 O O . VAL A 1 108 ? 14.001 7.982 0.007 1.00 92.75 108 VAL A O 1
ATOM 851 N N . LYS A 1 109 ? 12.409 8.357 1.531 1.00 93.12 109 LYS A N 1
ATOM 852 C CA . LYS A 1 109 ? 13.040 9.585 2.044 1.00 93.12 109 LYS A CA 1
ATOM 853 C C . LYS A 1 109 ? 14.441 9.329 2.607 1.00 93.12 109 LYS A C 1
ATOM 855 O O . LYS A 1 109 ? 15.321 10.168 2.442 1.00 93.12 109 LYS A O 1
ATOM 860 N N . ARG A 1 110 ? 14.651 8.190 3.273 1.00 94.00 110 ARG A N 1
ATOM 861 C CA . ARG A 1 110 ? 15.969 7.795 3.791 1.00 94.00 110 ARG A CA 1
ATOM 862 C C . ARG A 1 110 ? 16.983 7.592 2.665 1.00 94.00 110 ARG A C 1
ATOM 864 O O . ARG A 1 110 ? 18.129 7.987 2.818 1.00 94.00 110 ARG A O 1
ATOM 871 N N . HIS A 1 111 ? 16.521 7.044 1.545 1.00 95.00 111 HIS A N 1
ATOM 872 C CA . HIS A 1 111 ? 17.323 6.690 0.372 1.00 95.00 111 HIS A CA 1
ATOM 873 C C . HIS A 1 111 ? 17.334 7.762 -0.717 1.00 95.00 111 HIS A C 1
ATOM 875 O O . HIS A 1 111 ? 17.774 7.507 -1.828 1.00 95.00 111 HIS A O 1
ATOM 881 N N . GLN A 1 112 ? 16.865 8.979 -0.434 1.00 95.31 112 GLN A N 1
ATOM 882 C CA . GLN A 1 112 ? 16.685 10.010 -1.464 1.00 95.31 112 GLN A CA 1
ATOM 883 C C . GLN A 1 112 ? 17.984 10.436 -2.172 1.00 95.31 112 GLN A C 1
ATOM 885 O O . GLN A 1 112 ? 17.923 10.971 -3.275 1.00 95.31 112 GLN A O 1
ATOM 890 N N . GLN A 1 113 ? 19.142 10.259 -1.523 1.00 95.44 113 GLN A N 1
ATOM 891 C CA . GLN A 1 113 ? 20.450 10.579 -2.104 1.00 95.44 113 GLN A CA 1
ATOM 892 C C . GLN A 1 113 ? 20.959 9.452 -3.007 1.00 95.44 113 GLN A C 1
ATOM 894 O O . GLN A 1 113 ? 21.508 9.737 -4.067 1.00 95.44 113 GLN A O 1
ATOM 899 N N . ASP A 1 114 ? 20.735 8.200 -2.606 1.00 94.25 114 ASP A N 1
ATOM 900 C CA . ASP A 1 114 ? 21.194 7.009 -3.327 1.00 94.25 114 ASP A CA 1
ATOM 901 C C . ASP A 1 114 ? 20.231 6.603 -4.456 1.00 94.25 114 ASP A C 1
ATOM 903 O O . ASP A 1 114 ? 20.647 6.038 -5.463 1.00 94.25 114 ASP A O 1
ATOM 907 N N . ALA A 1 115 ? 18.942 6.924 -4.305 1.00 96.31 115 ALA A N 1
ATOM 908 C CA . ALA A 1 115 ? 17.857 6.587 -5.223 1.00 96.31 115 ALA A CA 1
ATOM 909 C C . ALA A 1 115 ? 16.970 7.815 -5.549 1.00 96.31 115 ALA A C 1
ATOM 911 O O . ALA A 1 115 ? 15.792 7.873 -5.162 1.00 96.31 115 ALA A O 1
ATOM 912 N N . PRO A 1 116 ? 17.521 8.848 -6.217 1.00 96.31 116 PRO A N 1
ATOM 913 C CA . PRO A 1 116 ? 16.808 10.095 -6.486 1.00 96.31 116 PRO A CA 1
ATOM 914 C C . PRO A 1 116 ? 15.638 9.944 -7.473 1.00 96.31 116 PRO A C 1
ATOM 916 O O . PRO A 1 116 ? 14.628 10.640 -7.315 1.00 96.31 116 PRO A O 1
ATOM 919 N N . ALA A 1 117 ? 15.719 9.054 -8.471 1.00 95.94 117 ALA A N 1
ATOM 920 C CA . ALA A 1 117 ? 14.609 8.830 -9.401 1.00 95.94 117 ALA A CA 1
ATOM 921 C C . ALA A 1 117 ? 13.426 8.157 -8.689 1.00 95.94 117 ALA A C 1
ATOM 923 O O . ALA A 1 117 ? 12.282 8.597 -8.827 1.00 95.94 117 ALA A O 1
ATOM 924 N N . LEU A 1 118 ? 13.697 7.162 -7.842 1.00 93.50 118 LEU A N 1
ATOM 925 C CA . LEU A 1 118 ? 12.688 6.517 -7.007 1.00 93.50 118 LEU A CA 1
ATOM 926 C C . LEU A 1 118 ? 12.063 7.510 -6.015 1.00 93.50 118 LEU A C 1
ATOM 928 O O . LEU A 1 118 ? 10.843 7.515 -5.826 1.00 93.50 118 LEU A O 1
ATOM 932 N N . ALA A 1 119 ? 12.872 8.396 -5.426 1.00 94.62 119 ALA A N 1
ATOM 933 C CA . ALA A 1 119 ? 12.388 9.467 -4.557 1.00 94.62 119 ALA A CA 1
ATOM 934 C C . ALA A 1 119 ? 11.461 10.454 -5.267 1.00 94.62 119 ALA A C 1
ATOM 936 O O . ALA A 1 119 ? 10.469 10.888 -4.676 1.00 94.62 119 ALA A O 1
ATOM 937 N N . SER A 1 120 ? 11.727 10.753 -6.538 1.00 94.56 120 SER A N 1
ATOM 938 C CA . SER A 1 120 ? 10.837 11.569 -7.362 1.00 94.56 120 SER A CA 1
ATOM 939 C C . SER A 1 120 ? 9.471 10.899 -7.558 1.00 94.56 120 SER A C 1
ATOM 941 O O . SER A 1 120 ? 8.439 11.526 -7.313 1.00 94.56 120 SER A O 1
ATOM 943 N N . VAL A 1 121 ? 9.443 9.604 -7.898 1.00 92.56 121 VAL A N 1
ATOM 944 C CA . VAL A 1 121 ? 8.191 8.840 -8.068 1.00 92.56 121 VAL A CA 1
ATOM 945 C C . VAL A 1 121 ? 7.394 8.752 -6.765 1.00 92.56 121 VAL A C 1
ATOM 947 O O . VAL A 1 121 ? 6.165 8.817 -6.777 1.00 92.56 121 VAL A O 1
ATOM 950 N N . ALA A 1 122 ? 8.083 8.632 -5.631 1.00 92.00 122 ALA A N 1
ATOM 951 C CA . ALA A 1 122 ? 7.469 8.544 -4.311 1.00 92.00 122 ALA A CA 1
ATOM 952 C C . ALA A 1 122 ? 7.047 9.902 -3.726 1.00 92.00 122 ALA A C 1
ATOM 954 O O . ALA A 1 122 ? 6.466 9.934 -2.641 1.00 92.00 122 ALA A O 1
ATOM 955 N N . HIS A 1 123 ? 7.306 11.022 -4.408 1.00 90.81 123 HIS A N 1
ATOM 956 C CA . HIS A 1 123 ? 6.994 12.358 -3.896 1.00 90.81 123 HIS A CA 1
ATOM 957 C C . HIS A 1 123 ? 5.533 12.532 -3.427 1.00 90.81 123 HIS A C 1
ATOM 959 O O . HIS A 1 123 ? 5.339 13.072 -2.336 1.00 90.81 123 HIS A O 1
ATOM 965 N N . PRO A 1 124 ? 4.501 12.004 -4.126 1.00 91.25 124 PRO A N 1
ATOM 966 C CA . PRO A 1 124 ? 3.114 12.094 -3.660 1.00 91.25 124 PRO A CA 1
ATOM 967 C C . PRO A 1 124 ? 2.859 11.444 -2.289 1.00 91.25 124 PRO A C 1
ATOM 969 O O . PRO A 1 124 ? 1.912 11.816 -1.600 1.00 91.25 124 PRO A O 1
ATOM 972 N N . LEU A 1 125 ? 3.708 10.503 -1.852 1.00 90.56 125 LEU A N 1
ATOM 973 C CA . LEU A 1 125 ? 3.597 9.882 -0.527 1.00 90.56 125 LEU A CA 1
ATOM 974 C C . LEU A 1 125 ? 3.874 10.874 0.611 1.00 90.56 125 LEU A C 1
ATOM 976 O O . LEU A 1 125 ? 3.500 10.619 1.753 1.00 90.56 125 LEU A O 1
ATOM 980 N N . GLN A 1 126 ? 4.504 12.017 0.332 1.00 82.38 126 GLN A N 1
ATOM 981 C CA . GLN A 1 126 ? 4.785 13.034 1.347 1.00 82.38 126 GLN A CA 1
ATOM 982 C C . GLN A 1 126 ? 3.502 13.699 1.873 1.00 82.38 126 GLN A C 1
ATOM 984 O O . GLN A 1 126 ? 3.440 14.048 3.053 1.00 82.38 126 GLN A O 1
ATOM 989 N N . SER A 1 127 ? 2.452 13.784 1.050 1.00 86.06 127 SER A N 1
ATOM 990 C CA . SER A 1 127 ? 1.143 14.333 1.435 1.00 86.06 127 SER A CA 1
ATOM 991 C C . SER A 1 127 ? 0.374 13.446 2.422 1.00 86.06 127 SER A C 1
ATOM 993 O O . SER A 1 127 ? -0.557 13.905 3.076 1.00 86.06 127 SER A O 1
ATOM 995 N N . VAL A 1 128 ? 0.786 12.187 2.612 1.00 87.50 128 VAL A N 1
ATOM 996 C CA . VAL A 1 128 ? 0.150 11.243 3.554 1.00 87.50 128 VAL A CA 1
ATOM 997 C C . VAL A 1 128 ? 0.219 11.748 5.000 1.00 87.50 128 VAL A C 1
ATOM 999 O O . VAL A 1 128 ? -0.622 11.390 5.822 1.00 87.50 128 VAL A O 1
ATOM 1002 N N . GLY A 1 129 ? 1.171 12.637 5.314 1.00 84.69 129 GLY A N 1
ATOM 1003 C CA . GLY A 1 129 ? 1.262 13.285 6.623 1.00 84.69 129 GLY A CA 1
ATOM 1004 C C . GLY A 1 129 ? -0.017 14.019 7.047 1.00 84.69 129 GLY A C 1
ATOM 1005 O O . GLY A 1 129 ? -0.318 14.053 8.240 1.00 84.69 129 GLY A O 1
ATOM 1006 N N . GLU A 1 130 ? -0.799 14.529 6.095 1.00 90.56 130 GLU A N 1
ATOM 1007 C CA . GLU A 1 130 ? -2.081 15.207 6.343 1.00 90.56 130 GLU A CA 1
ATOM 1008 C C . GLU A 1 130 ? -3.164 14.242 6.857 1.00 90.56 130 GLU A C 1
ATOM 1010 O O . GLU A 1 130 ? -4.079 14.642 7.573 1.00 90.56 130 GLU A O 1
ATOM 1015 N N . LEU A 1 131 ? -3.025 12.945 6.565 1.00 92.88 131 LEU A N 1
ATOM 1016 C CA . LEU A 1 131 ? -3.966 11.890 6.952 1.00 92.88 131 LEU A CA 1
ATOM 1017 C C . LEU A 1 131 ? -3.616 11.238 8.301 1.00 92.88 131 LEU A C 1
ATOM 1019 O O . LEU A 1 131 ? -4.282 10.294 8.732 1.00 92.88 131 LEU A O 1
ATOM 1023 N N . ARG A 1 132 ? -2.588 11.733 9.007 1.00 91.88 132 ARG A N 1
ATOM 1024 C CA . ARG A 1 132 ? -2.118 11.151 10.277 1.00 91.88 132 ARG A CA 1
ATOM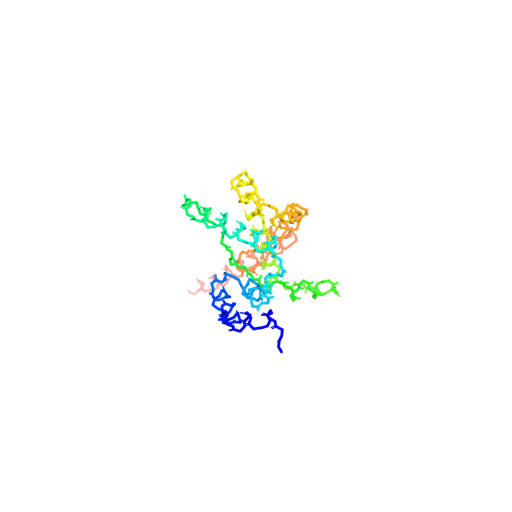 1025 C C . ARG A 1 132 ? -3.190 11.161 11.370 1.00 91.88 132 ARG A C 1
ATOM 1027 O O . ARG A 1 132 ? -3.242 10.230 12.176 1.00 91.88 132 ARG A O 1
ATOM 1034 N N . SER A 1 133 ? -4.044 12.184 11.402 1.00 94.81 133 SER A N 1
ATOM 1035 C CA . SER A 1 133 ? -5.170 12.267 12.343 1.00 94.81 133 SER A CA 1
ATOM 1036 C C . SER A 1 133 ? -6.195 11.162 12.082 1.00 94.81 133 SER A C 1
ATOM 1038 O O . SER A 1 133 ? -6.588 10.466 13.015 1.00 94.81 133 SER A O 1
ATOM 1040 N N . VAL A 1 134 ? -6.545 10.932 10.812 1.00 94.56 134 VAL A N 1
ATOM 1041 C CA . VAL A 1 134 ? -7.451 9.857 10.382 1.00 94.56 134 VAL A CA 1
ATOM 1042 C C . VAL A 1 134 ? -6.863 8.501 10.752 1.00 94.56 134 VAL A C 1
ATOM 1044 O O . VAL A 1 134 ? -7.523 7.713 11.422 1.00 94.56 134 VAL A O 1
ATOM 1047 N N . LYS A 1 135 ? -5.592 8.252 10.412 1.00 95.38 135 LYS A N 1
ATOM 1048 C CA . LYS A 1 135 ? -4.903 7.009 10.784 1.00 95.38 135 LYS A CA 1
ATOM 1049 C C . LYS A 1 135 ? -4.943 6.774 12.298 1.00 95.38 135 LYS A C 1
ATOM 1051 O O . LYS A 1 135 ? -5.292 5.688 12.744 1.00 95.38 135 LYS A O 1
ATOM 1056 N N . THR A 1 136 ? -4.620 7.796 13.091 1.00 95.31 136 THR A N 1
ATOM 1057 C CA . THR A 1 136 ? -4.639 7.713 14.563 1.00 95.31 136 THR A CA 1
ATOM 1058 C C . THR A 1 136 ? -6.033 7.389 15.096 1.00 95.31 136 THR A C 1
ATOM 1060 O O . THR A 1 136 ? -6.158 6.552 15.992 1.00 95.31 136 THR A O 1
ATOM 1063 N N . ALA A 1 137 ? -7.078 7.997 14.531 1.00 94.94 137 ALA A N 1
ATOM 1064 C CA . ALA A 1 137 ? -8.459 7.712 14.907 1.00 94.94 137 ALA A CA 1
ATOM 1065 C C . ALA A 1 137 ? -8.826 6.249 14.612 1.00 94.94 137 ALA A C 1
ATOM 1067 O O . ALA A 1 137 ? -9.342 5.554 15.487 1.00 94.94 137 ALA A O 1
ATOM 1068 N N . LEU A 1 138 ? -8.480 5.750 13.422 1.00 95.94 138 LEU A N 1
ATOM 1069 C CA . LEU A 1 138 ? -8.751 4.366 13.031 1.00 95.94 138 LEU A CA 1
ATOM 1070 C C . LEU A 1 138 ? -7.992 3.358 13.902 1.00 95.94 138 LEU A C 1
ATOM 1072 O O . LEU A 1 138 ? -8.594 2.412 14.403 1.00 95.94 138 LEU A O 1
ATOM 1076 N N . VAL A 1 139 ? -6.699 3.586 14.154 1.00 95.06 139 VAL A N 1
ATOM 1077 C CA . VAL A 1 139 ? -5.878 2.723 15.022 1.00 95.06 139 VAL A CA 1
ATOM 1078 C C . VAL A 1 139 ? -6.394 2.728 16.460 1.00 95.06 139 VAL A C 1
ATOM 1080 O O . VAL A 1 139 ? -6.363 1.696 17.127 1.00 95.06 139 VAL A O 1
ATOM 1083 N N . THR A 1 140 ? -6.882 3.862 16.963 1.00 94.31 140 THR A N 1
ATOM 1084 C CA . THR A 1 140 ? -7.443 3.952 18.322 1.00 94.31 140 THR A CA 1
ATOM 1085 C C . THR A 1 140 ? -8.780 3.221 18.440 1.00 94.31 140 THR A C 1
ATOM 1087 O O . THR A 1 140 ? -9.061 2.646 19.490 1.00 94.31 140 THR A O 1
ATOM 1090 N N . ALA A 1 141 ? -9.577 3.189 17.370 1.00 95.38 141 ALA A N 1
ATOM 1091 C CA . ALA A 1 141 ? -10.922 2.623 17.385 1.00 95.38 141 ALA A CA 1
ATOM 1092 C C . ALA A 1 141 ? -11.005 1.149 16.948 1.00 95.38 141 ALA A C 1
ATOM 1094 O O . ALA A 1 141 ? -11.923 0.448 17.368 1.00 95.38 141 ALA A O 1
ATOM 1095 N N . ILE A 1 142 ? -10.081 0.662 16.117 1.00 96.19 142 ILE A N 1
ATOM 1096 C CA . ILE A 1 142 ? -10.208 -0.632 15.431 1.00 96.19 142 ILE A CA 1
ATOM 1097 C C . ILE A 1 142 ? -8.987 -1.513 15.727 1.00 96.19 142 ILE A C 1
ATOM 1099 O O . ILE A 1 142 ? -7.840 -1.061 15.716 1.00 96.19 142 ILE A O 1
ATOM 1103 N N . HIS A 1 143 ? -9.226 -2.786 16.034 1.00 94.44 143 HIS A N 1
ATOM 1104 C CA . HIS A 1 143 ? -8.186 -3.803 16.162 1.00 94.44 143 HIS A CA 1
ATOM 1105 C C . HIS A 1 143 ? -7.711 -4.303 14.786 1.00 94.44 143 HIS A C 1
ATOM 1107 O O . HIS A 1 143 ? -8.474 -4.275 13.819 1.00 94.44 143 HIS A O 1
ATOM 1113 N N . PRO A 1 144 ? -6.483 -4.848 14.680 1.00 91.12 144 PRO A N 1
ATOM 1114 C CA . PRO A 1 144 ? -5.985 -5.424 13.427 1.00 91.12 144 PRO A CA 1
ATOM 1115 C C . PRO A 1 144 ? -6.855 -6.552 12.847 1.00 91.12 144 PRO A C 1
ATOM 1117 O O . PRO A 1 144 ? -6.833 -6.784 11.643 1.00 91.12 144 PRO A O 1
ATOM 1120 N N . ASP A 1 145 ? -7.648 -7.245 13.668 1.00 92.44 145 ASP A N 1
ATOM 1121 C CA . ASP A 1 145 ? -8.585 -8.281 13.212 1.00 92.44 145 ASP A CA 1
ATOM 1122 C C . ASP A 1 145 ? -9.887 -7.714 12.603 1.00 92.44 145 ASP A C 1
ATOM 1124 O O . ASP A 1 145 ? -10.657 -8.448 11.979 1.00 92.44 145 ASP A O 1
ATOM 1128 N N . GLY A 1 146 ? -10.112 -6.400 12.709 1.00 91.56 146 GLY A N 1
ATOM 1129 C CA . GLY A 1 146 ? -11.318 -5.717 12.241 1.00 91.56 146 GLY A CA 1
ATOM 1130 C C . GLY A 1 146 ? -12.450 -5.667 13.269 1.00 91.56 146 GLY A C 1
ATOM 1131 O O . GLY A 1 146 ? -13.582 -5.372 12.891 1.00 91.56 146 GLY A O 1
ATOM 1132 N N . SER A 1 147 ? -12.178 -5.957 14.544 1.00 93.56 147 SER A N 1
ATOM 1133 C CA . SER A 1 147 ? -13.108 -5.698 15.647 1.00 93.56 147 SER A CA 1
ATOM 1134 C C . SER A 1 147 ? -12.975 -4.263 16.175 1.00 93.56 147 SER A C 1
ATOM 1136 O O . SER A 1 147 ? -11.913 -3.642 16.094 1.00 93.56 147 SER A O 1
ATOM 1138 N N . ILE A 1 148 ? -14.067 -3.706 16.704 1.00 94.12 148 ILE A N 1
ATOM 1139 C CA . ILE A 1 148 ? -14.053 -2.387 17.350 1.00 94.12 148 ILE A CA 1
ATOM 1140 C C . ILE A 1 148 ? -13.506 -2.549 18.770 1.00 94.12 148 ILE A C 1
ATOM 1142 O O . ILE A 1 148 ? -13.944 -3.426 19.513 1.00 94.12 148 ILE A O 1
ATOM 1146 N N . LYS A 1 149 ? -12.565 -1.685 19.154 1.00 92.88 149 LYS A N 1
ATOM 1147 C CA . LYS A 1 149 ? -12.028 -1.610 20.516 1.00 92.88 149 LYS A CA 1
ATOM 1148 C C . LYS A 1 149 ? -13.106 -1.132 21.482 1.00 92.88 149 LYS A C 1
ATOM 1150 O O . LYS A 1 149 ? -13.807 -0.169 21.190 1.00 92.88 149 LYS A O 1
ATOM 1155 N N . GLU A 1 150 ? -13.172 -1.710 22.680 1.00 91.19 150 GLU A N 1
ATOM 1156 C CA . GLU A 1 150 ? -14.070 -1.212 23.738 1.00 91.19 150 GLU A CA 1
ATOM 1157 C C . GLU A 1 150 ? -13.777 0.263 24.068 1.00 91.19 150 GLU A C 1
ATOM 1159 O O . GLU A 1 150 ? -14.685 1.045 24.323 1.00 91.19 150 GLU A O 1
ATOM 1164 N N . SER A 1 151 ? -12.505 0.662 23.968 1.00 89.12 151 SER A N 1
ATOM 1165 C CA . SER A 1 151 ? -12.026 2.034 24.157 1.00 89.12 151 SER A CA 1
ATOM 1166 C C . SER A 1 151 ? -12.201 2.943 22.934 1.00 89.12 151 SER A C 1
ATOM 1168 O O . SER A 1 151 ? -11.626 4.029 22.916 1.00 89.12 151 SER A O 1
ATOM 1170 N N . ALA A 1 152 ? -12.913 2.516 21.884 1.00 89.75 152 ALA A N 1
ATOM 1171 C CA . ALA A 1 152 ? -13.092 3.334 20.682 1.00 89.75 152 ALA A CA 1
ATOM 1172 C C . ALA A 1 152 ? -13.806 4.657 20.992 1.00 89.75 152 ALA A C 1
ATOM 1174 O O . ALA A 1 152 ? -13.509 5.677 20.374 1.00 89.75 152 ALA A O 1
ATOM 1175 N N . THR A 1 153 ? -14.720 4.640 21.967 1.00 89.69 153 THR A N 1
ATOM 1176 C CA . THR A 1 153 ? -15.342 5.835 22.545 1.00 89.69 153 THR A CA 1
ATOM 1177 C C . THR A 1 153 ? -15.511 5.661 24.058 1.00 89.69 153 THR A C 1
ATOM 1179 O O . THR A 1 153 ? -15.672 4.524 24.518 1.00 89.69 153 THR A O 1
ATOM 1182 N N . PRO A 1 154 ? -15.502 6.751 24.849 1.00 89.12 154 PRO A N 1
ATOM 1183 C CA . PRO A 1 154 ? -15.786 6.687 26.284 1.00 89.12 154 PRO A CA 1
ATOM 1184 C C . PRO A 1 154 ? -17.150 6.055 26.598 1.00 89.12 154 PRO A C 1
ATOM 1186 O O . PRO A 1 154 ? -17.286 5.293 27.556 1.00 89.12 154 PRO A O 1
ATOM 1189 N N . GLU A 1 155 ? -18.158 6.333 25.772 1.00 91.19 155 GLU A N 1
ATOM 1190 C CA . GLU A 1 155 ? -19.512 5.807 25.917 1.00 91.19 155 GLU A CA 1
ATOM 1191 C C . GLU A 1 155 ? -19.548 4.293 25.690 1.00 91.19 155 GLU A C 1
ATOM 1193 O O . GLU A 1 155 ? -20.115 3.561 26.504 1.00 91.19 155 GLU A O 1
ATOM 1198 N N . LEU A 1 156 ? -18.902 3.804 24.622 1.00 90.12 156 LEU A N 1
ATOM 1199 C CA . LEU A 1 156 ? -18.796 2.368 24.354 1.00 90.12 156 LEU A CA 1
ATOM 1200 C C . LEU A 1 156 ? -18.049 1.650 25.478 1.00 90.12 156 LEU A C 1
ATOM 1202 O O . LEU A 1 156 ? -18.478 0.578 25.910 1.00 90.12 156 LEU A O 1
ATOM 1206 N N . GLN A 1 157 ? -16.976 2.254 25.987 1.00 90.31 157 GLN A N 1
ATOM 1207 C CA . G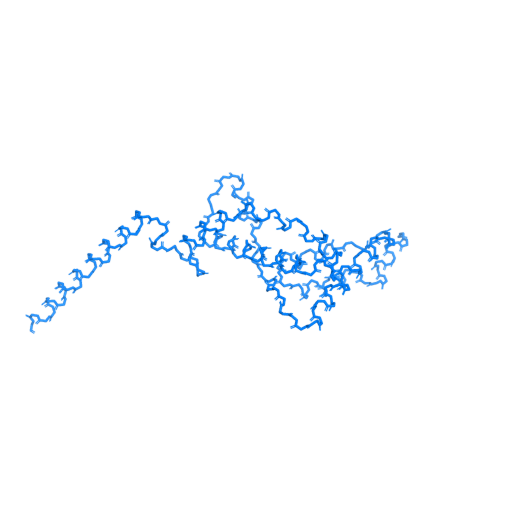LN A 1 157 ? -16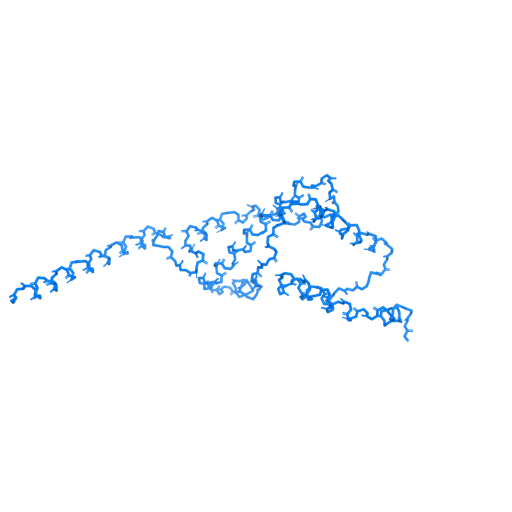.211 1.699 27.095 1.00 90.31 157 GLN A CA 1
ATOM 1208 C C . GLN A 1 157 ? -17.088 1.556 28.346 1.00 90.31 157 GLN A C 1
ATOM 1210 O O . GLN A 1 157 ? -17.136 0.486 28.957 1.00 90.31 157 GLN A O 1
ATOM 1215 N N . GLY A 1 158 ? -17.839 2.606 28.696 1.00 91.12 158 GLY A N 1
ATOM 1216 C CA . GLY A 1 158 ? -18.767 2.594 29.827 1.00 91.12 158 GLY A CA 1
ATOM 1217 C C . GLY A 1 158 ? -19.852 1.522 29.693 1.00 91.12 158 GLY A C 1
ATOM 1218 O O . GLY A 1 158 ? -20.057 0.734 30.619 1.00 91.12 158 GLY A O 1
ATOM 1219 N N . LEU A 1 159 ? -20.507 1.443 28.530 1.00 92.25 159 LEU A N 1
ATOM 1220 C CA . LEU A 1 159 ? -21.543 0.440 28.253 1.00 92.25 159 LEU A CA 1
ATOM 1221 C C . LEU A 1 159 ? -20.994 -0.989 28.309 1.00 92.25 159 LEU A C 1
ATOM 1223 O O . LEU A 1 159 ? -21.639 -1.886 28.854 1.00 92.25 159 LEU A O 1
ATOM 1227 N N . THR A 1 160 ? -19.784 -1.203 27.797 1.00 89.00 160 THR A N 1
ATOM 1228 C CA . THR A 1 160 ? -19.161 -2.529 27.785 1.00 89.00 160 THR A CA 1
ATOM 1229 C C . THR A 1 160 ? -18.777 -2.977 29.195 1.00 89.00 160 THR A C 1
ATOM 1231 O O . THR A 1 160 ? -19.064 -4.111 29.581 1.00 89.00 160 THR A O 1
ATOM 1234 N N . HIS A 1 161 ? -18.240 -2.075 30.024 1.00 91.38 161 HIS A N 1
ATOM 1235 C CA . HIS A 1 161 ? -17.998 -2.360 31.441 1.00 91.38 161 HIS A CA 1
ATOM 1236 C C . HIS A 1 161 ? -19.284 -2.708 32.200 1.00 91.38 161 HIS A C 1
ATOM 1238 O O . HIS A 1 161 ? -19.290 -3.666 32.975 1.00 91.38 161 HIS A O 1
ATOM 1244 N N . GLN A 1 162 ? -20.378 -1.976 31.963 1.00 92.81 162 GLN A N 1
ATOM 1245 C CA . GLN A 1 162 ? -21.678 -2.273 32.574 1.00 92.81 162 GLN A CA 1
ATOM 1246 C C . GLN A 1 162 ? -22.198 -3.655 32.155 1.00 92.81 162 GLN A C 1
ATOM 1248 O O . GLN A 1 162 ? -22.632 -4.435 33.006 1.00 92.81 162 GLN A O 1
ATOM 1253 N N . ALA A 1 163 ? -22.097 -3.996 30.868 1.00 92.06 163 ALA A N 1
ATO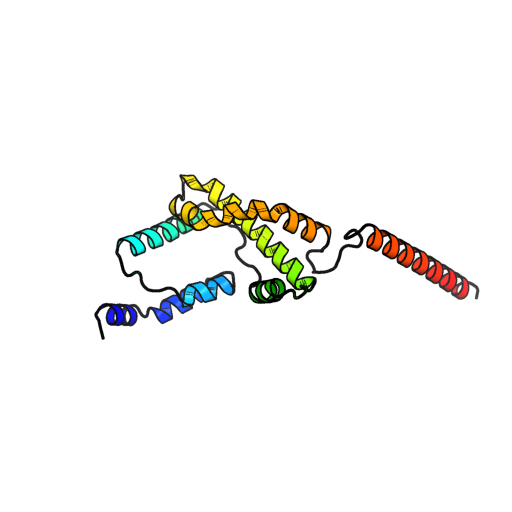M 1254 C CA . ALA A 1 163 ? -22.497 -5.303 30.355 1.00 92.06 163 ALA A CA 1
ATOM 1255 C C . ALA A 1 163 ? -21.672 -6.447 30.973 1.00 92.06 163 ALA A C 1
ATOM 1257 O O . ALA A 1 163 ? -22.236 -7.462 31.393 1.00 92.06 163 ALA A O 1
ATOM 1258 N N . HIS A 1 164 ? -20.349 -6.278 31.091 1.00 92.12 164 HIS A N 1
ATOM 1259 C CA . HIS A 1 164 ? -19.473 -7.259 31.740 1.00 92.12 164 HIS A CA 1
ATOM 1260 C C . HIS A 1 164 ? -19.801 -7.426 33.227 1.00 92.12 164 HIS A C 1
ATOM 1262 O O . HIS A 1 164 ? -19.883 -8.560 33.703 1.00 92.12 164 HIS A O 1
ATOM 1268 N N . ALA A 1 165 ? -20.041 -6.329 33.952 1.00 93.88 165 ALA A N 1
ATOM 1269 C CA . ALA A 1 165 ? -20.420 -6.372 35.364 1.00 93.88 165 ALA A CA 1
ATOM 1270 C C . ALA A 1 165 ? -21.736 -7.138 35.576 1.00 93.88 165 ALA A C 1
ATOM 1272 O O . ALA A 1 165 ? -21.799 -8.036 36.419 1.00 93.88 165 ALA A O 1
ATOM 1273 N N . LEU A 1 166 ? -22.756 -6.856 34.759 1.00 94.69 166 LEU A N 1
ATOM 1274 C CA . LEU A 1 166 ? -24.041 -7.554 34.816 1.00 94.69 166 LEU A CA 1
ATOM 1275 C C . LEU A 1 166 ? -23.892 -9.051 34.499 1.00 94.69 166 LEU A C 1
ATOM 1277 O O . LEU A 1 166 ? -24.464 -9.897 35.187 1.00 94.69 166 LEU A O 1
ATOM 1281 N N . LYS A 1 167 ? -23.070 -9.400 33.502 1.00 93.56 167 LYS A N 1
ATOM 1282 C CA . LYS A 1 167 ? -22.788 -10.796 33.142 1.00 93.56 167 LYS A CA 1
ATOM 1283 C C . LYS A 1 167 ? -22.110 -11.563 34.281 1.00 93.56 167 LYS A C 1
ATOM 1285 O O . LYS A 1 167 ? -22.462 -12.716 34.528 1.00 93.56 167 LYS A O 1
ATOM 1290 N N . GLN A 1 168 ? -21.166 -10.938 34.987 1.00 94.75 168 GLN A N 1
ATOM 1291 C CA . GLN A 1 168 ? -20.519 -11.543 36.157 1.00 94.75 168 GLN A CA 1
ATOM 1292 C C . GLN A 1 168 ? -21.505 -11.742 37.313 1.00 94.75 168 GLN A C 1
ATOM 1294 O O . GLN A 1 168 ? -21.508 -12.805 37.931 1.00 94.75 168 GLN A O 1
ATOM 1299 N N . GLN A 1 169 ? -22.390 -10.772 37.562 1.00 94.69 169 GLN A N 1
ATOM 1300 C CA . GLN A 1 169 ? -23.442 -10.903 38.573 1.00 94.69 169 GLN A CA 1
ATOM 1301 C C . GLN A 1 169 ? -24.394 -12.065 38.266 1.00 94.69 169 GLN A C 1
ATOM 1303 O O . GLN A 1 169 ? -24.652 -12.888 39.142 1.00 94.69 169 GLN A O 1
ATOM 1308 N N . MET A 1 170 ? -24.868 -12.178 37.020 1.00 93.94 170 MET A N 1
ATOM 1309 C CA . MET A 1 170 ? -25.723 -13.293 36.594 1.00 93.94 170 MET A CA 1
ATOM 1310 C C . MET A 1 170 ? -25.024 -14.644 36.766 1.00 93.94 170 MET A C 1
ATOM 1312 O O . MET A 1 170 ? -25.627 -15.591 37.264 1.00 93.94 170 MET A O 1
ATOM 1316 N N . ARG A 1 171 ? -23.739 -14.734 36.398 1.00 93.75 171 ARG A N 1
ATOM 1317 C CA . ARG A 1 171 ? -22.954 -15.964 36.555 1.00 93.75 171 ARG A CA 1
ATOM 1318 C C . ARG A 1 171 ? -22.823 -16.362 38.023 1.00 93.75 171 ARG A C 1
ATOM 1320 O O . ARG A 1 171 ? -23.080 -17.510 38.358 1.00 93.75 171 ARG A O 1
ATOM 1327 N N . HIS A 1 172 ? -22.526 -15.398 38.892 1.00 93.31 172 HIS A N 1
ATOM 1328 C CA . HIS A 1 172 ? -22.438 -15.638 40.329 1.00 93.31 172 HIS A CA 1
ATOM 1329 C C . HIS A 1 172 ? -23.766 -16.137 40.919 1.00 93.31 172 HIS A C 1
ATOM 1331 O O . HIS A 1 172 ? -23.767 -17.069 41.717 1.00 93.31 172 HIS A O 1
ATOM 1337 N N . GLN A 1 173 ? -24.901 -15.570 40.493 1.00 93.12 173 GLN A N 1
ATOM 1338 C CA . GLN A 1 173 ? -26.225 -16.036 40.920 1.00 93.12 173 GLN A CA 1
ATOM 1339 C C . GLN A 1 173 ? -26.517 -17.469 40.454 1.00 93.12 173 GLN A C 1
ATOM 1341 O O . GLN A 1 173 ? -27.010 -18.279 41.236 1.00 93.12 173 GLN A O 1
ATOM 1346 N N . VAL A 1 174 ? -26.188 -17.808 39.203 1.00 92.88 174 VAL A N 1
ATOM 1347 C CA . VAL A 1 174 ? -26.347 -19.177 38.682 1.00 92.88 174 VAL A CA 1
ATOM 1348 C C . VAL A 1 174 ? -25.471 -20.161 39.455 1.00 92.88 174 VAL A C 1
ATOM 1350 O O . VAL A 1 174 ? -25.955 -21.219 39.854 1.00 92.88 174 VAL A O 1
ATOM 1353 N N . ASP A 1 175 ? -24.217 -19.804 39.733 1.00 92.69 175 ASP A N 1
ATOM 1354 C CA . ASP A 1 175 ? -23.309 -20.652 40.503 1.00 92.69 175 ASP A CA 1
ATOM 1355 C C . ASP A 1 175 ? -23.835 -20.880 41.929 1.00 92.69 175 ASP A C 1
ATOM 1357 O O . ASP A 1 175 ? -23.822 -22.014 42.403 1.00 92.69 175 ASP A O 1
ATOM 1361 N N . GLN A 1 176 ? -24.377 -19.855 42.595 1.00 92.38 176 GLN A N 1
ATOM 1362 C CA . GLN A 1 176 ? -25.015 -20.005 43.910 1.00 92.38 176 GLN A CA 1
ATOM 1363 C C . GLN A 1 176 ? -26.217 -20.965 43.877 1.00 92.38 176 GLN A C 1
ATOM 1365 O O . GLN A 1 176 ? -26.386 -21.780 44.785 1.00 92.38 176 GLN A O 1
ATOM 1370 N N . ILE A 1 177 ? -27.040 -20.912 42.826 1.00 92.44 177 ILE A N 1
ATOM 1371 C CA . ILE A 1 177 ? -28.185 -21.823 42.656 1.00 92.44 177 ILE A CA 1
ATOM 1372 C C . ILE A 1 177 ? -27.713 -23.264 42.401 1.00 92.44 177 ILE A C 1
ATOM 1374 O O . ILE A 1 177 ? -28.313 -24.209 42.906 1.00 92.44 177 ILE A O 1
ATOM 1378 N N . LEU A 1 178 ? -26.631 -23.454 41.643 1.00 88.69 178 LEU A N 1
ATOM 1379 C CA . LEU A 1 178 ? -26.095 -24.783 41.334 1.00 88.69 178 LEU A CA 1
ATOM 1380 C C . LEU A 1 178 ? -25.377 -25.437 42.523 1.00 88.69 178 LEU A C 1
ATOM 1382 O O . LEU A 1 178 ? -25.457 -26.652 42.674 1.00 88.69 178 LEU A O 1
ATOM 1386 N N . HIS A 1 179 ? -24.712 -24.648 43.372 1.00 83.25 179 HIS A N 1
ATOM 1387 C CA . HIS A 1 179 ? -23.990 -25.135 44.556 1.00 83.25 179 HIS A CA 1
ATOM 1388 C C . HIS A 1 179 ? -24.851 -25.180 45.832 1.00 83.25 179 HIS A C 1
ATOM 1390 O O . HIS A 1 179 ? -24.352 -25.554 46.889 1.00 83.25 179 HIS A O 1
ATOM 1396 N N . SER A 1 180 ? -26.133 -24.803 45.761 1.00 66.44 180 SER A N 1
ATOM 1397 C CA . SER A 1 180 ? -27.094 -24.909 46.876 1.00 66.44 180 SER A CA 1
ATOM 1398 C C . SER A 1 180 ? -27.909 -26.214 46.864 1.00 66.44 180 SER A C 1
ATOM 1400 O O . SER A 1 180 ? -28.975 -26.286 47.478 1.00 66.44 180 SER A O 1
ATOM 1402 N N . ARG A 1 181 ? -27.401 -27.257 46.193 1.00 49.69 181 ARG A N 1
ATOM 1403 C CA . ARG A 1 181 ? -27.905 -28.636 46.255 1.00 49.69 181 ARG A CA 1
ATOM 1404 C C . ARG A 1 181 ? -26.894 -29.577 46.885 1.00 49.69 181 ARG A C 1
ATOM 1406 O O . ARG A 1 181 ? -25.697 -29.445 46.555 1.00 49.69 181 ARG A O 1
#

Solvent-accessible surface area (backbone atoms only — not comparable to full-atom values): 10194 Å² total; per-residue (Å²): 130,57,72,67,59,49,50,40,57,75,66,39,42,73,61,51,22,51,56,52,20,71,70,40,59,22,70,65,47,20,55,53,36,61,70,63,73,81,67,91,45,70,70,56,43,53,51,56,48,48,33,50,50,37,53,51,50,52,60,70,69,71,58,88,73,74,76,68,58,54,75,84,55,62,68,62,50,58,42,38,76,73,69,45,86,77,52,59,54,57,49,42,42,52,41,55,46,53,52,45,44,54,46,47,35,52,55,39,62,75,36,36,84,83,25,47,60,48,30,59,74,46,47,74,40,64,61,53,67,78,46,48,64,59,44,51,51,46,60,58,25,39,41,97,88,38,48,75,39,56,72,47,38,74,66,51,31,52,53,50,52,53,52,51,54,53,52,51,52,54,49,53,52,52,50,52,63,66,68,71,111

=== Feature glossary ===
The record interleaves many kinds of information about one protein. Here is each kind framed as the question it answers.

Q: What are the backbone torsion angles?
A: φ (phi) and ψ (psi) are the two rotatable backbone dihedrals per residue: φ is the C(i-1)–N–Cα–C torsion, ψ is the N–Cα–C–N(i+1) torsion, both in degrees on (−180°, 180°]. α-helical residues clus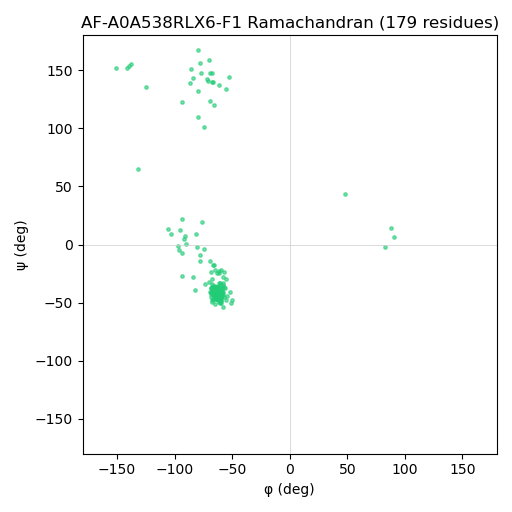ter near (−60°, −45°); β-strand residues near (−120°, +130°). A Ramachandran plot is simply a scatter of (φ, ψ) for every residue.

Q: What is the amino-acid chain?
A: This is the polypeptide sequence — one letter per residue, N-terminus first. Length ranges from a few dozen residues for small domains to over a thousand for large multi-domain proteins.

Q: How mobile is each atom in the crystal?
A: For experimental (PDB) structures, the B-factor (temperature factor) quantifies the positional spread of each atom in the crystal — a combination of thermal vibration and static disorder — in units of Å². High B-factors mark flexible loops or poorly resolved regions; low B-factors mark the rigid, well-ordered core.

Q: Are the domains correctly placed relative to each other?
A: Predicted Aligned Error (PAE) is an AlphaFold confidence matrix: entry (i, j) is the expected error in the position of residue j, in ångströms, when the prediction is superimposed on the true structure at residue i. Low PAE within a block of residues means that block is internally rigid and well-predicted; high PAE between two blocks means their relative placement is uncertain even if each block individually is confident.

Q: How confident is the AlphaFold model at each residue?
A: pLDDT is the predicted lDDT-Cα score: AlphaFold's confidence that the local environment of each residue (all inter-atomic distances within 15 Å) is correctly placed. It is a per-residue number between 0 and 100, with higher meaning more reliable.

Q: What family and function is it annotated with?
A: Functional annotations link the protein to curated databases. InterPro entries identify conserved domains and families by matching the sequence against member-database signatures (Pfam, PROSITE, CDD, …). Gene Ontology (GO) terms describe molecular function, biological process, and cellular component in a controlled vocabulary. CATH places the structure in a hierarchical fold classification (Class/Architecture/Topology/Homologous-superfamily). The organism is the source species.

Q: How big and how compact is the whole molecule?
A: Three whole-structure scalars: the radius of gyration (RMS distance of Cα from centroid, in Å), the count of Cα–Cα contacts (pairs closer than 8 Å and separated by more than four residues in sequence — i.e. tertiary, not local, contacts), and the bounding-box dimensions. Together they distinguish compact globular folds from extended fibres or disordered chains.

Q: What know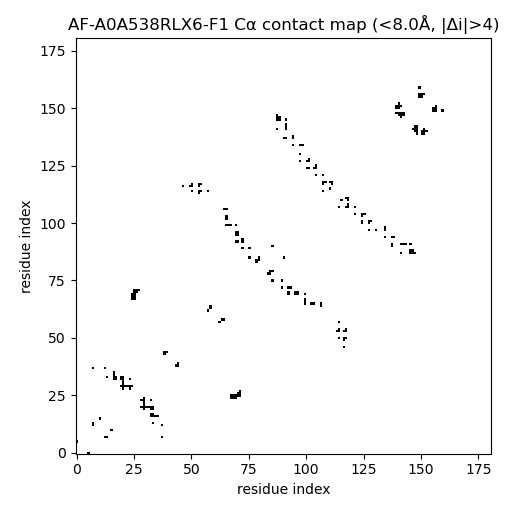n structures does this most resemble?
A: The Foldseek neighbor list gives the closest experimentally determined structures in the PDB, ranked by structural alignment. TM-score near 1 means near-identical fold; near 0.3 means only rough topology match. This is how one finds what a novel AlphaFold prediction most resembles in the solved-structure universe.

Q: Which residues are buried vs exposed?
A: SASA measures how much of the protein is reachable by solvent. It is computed by rolling a water-sized probe over the atomic surface and summing the exposed area (Å²). Per-residue SASA distinguishes core (buried, low SASA) from surface (exposed, high SASA) residues; total SASA is a whole-molecule size measure.

Q: Which residues are in helices, strands, or loops?
A: Eight-state secondary structure (DSSP): H is the canonical α-helix, G the tighter 3₁₀-helix, I the wider π-helix; E/B are β-structure, T and S are turns and bends, and '-' is everything else. DSSP derives these from the pattern of main-chain N–H···O=C hydrogen bonds, not from the sequence.

Q: Where is each backbone atom in 3D?
A: Structure coordinates are given as an mmCIF _atom_site loop: one row per atom with element, residue name, chain id, sequence number, and x/y/z position in Å. Only the four main-chain atoms per residue are included here; side chains are omitted to keep the record compact.

Q: What if only a Cα trace is available?
A: Three-state secondary structure (P-SEA) collapses the eight DSSP 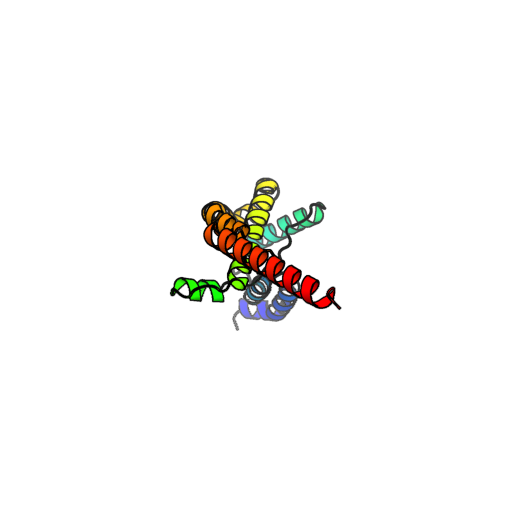classes into helix (a), strand (b), and coil (c). P-SEA assigns these from Cα geometry alone — distances and angles — without requiring backbone oxygens, so it works on any Cα trace.

Q: What do the rendered images show?
A: The six renders are orthographic views along the three Cartesian axes in both directions. Representation (cartoon, sticks, or surface) and color scheme (sequence-rainbow or by-chain) vary across proteins so the training set covers all the common visualization conventions.

Q: What does the local fold look like, residue by residue?
A: Foldseek's 3Di representation compresses backbone geometry into a per-residue letter drawn from a learned twenty-state alphabet. It captures the tertiary interaction pattern around each residue — which residues are packed against it in space, regardless of where they are in sequence.

Q: What do the diagnostic plots show?
A: The contact map is a binary N×N matrix image: pixel (i, j) is dark where Cα_i and Cα_j are within 8 Å and |i−j|>4. Because the |i−j|>4 filter removes local helical contacts, off-diagonal stripes parallel to the main diagonal indicate parallel β-sheets; stripes perpendicular to it indicate antiparallel β-sheets. The Ramachandran plot scatters every residue's (φ, ψ) pair against the sterically allowed regions. The PAE heatmap renders the predicted-aligned-error matrix.